Protein 6U1A (pdb70)

B-factor: mean 18.54, std 14.39, range [7.85, 207.39]

Radius of gyration: 16.6 Å; Cα contacts (8 Å, |Δi|>4): 707; chains: 1; bounding box: 37×38×49 Å

CATH classification: 2.40.155.10

Secondary structure (DSSP, 8-state):
--S-SSEEEEEEEEEEETTEEEEEEEEEEEETTTTEEEEEEEEEESPSPSS-GGGGGGG----TT--B--TTS--TTGGGTTT-EEEEEEEEETTS-EEEEEEEEEEETTEEEEEEEEEEE---TTSTTTTT-EEEE--EEEEEEEETTEEEEEEEEEEEETTS-EEEEEEEEEEEESS-GGGSPPP-SEEEEEEEEEEEE-TTSSEEEEEEEEEEE--

Nearest PDB structures (foldseek):
  4oj0-assembly1_A  TM=9.990E-01  e=4.049E-44  Entacmaea quadricolor
  8sxc-assembly1_A  TM=9.959E-01  e=5.332E-44  Entacmaea quadricolor
  3nt3-assembly3_C  TM=9.963E-01  e=7.838E-44  synthetic construct
  5jva-assembly1_D  TM=9.967E-01  e=1.032E-43  synthetic construct
  3h1o-assembly1_B  TM=9.953E-01  e=1.152E-43  Entacmaea quadricolor

Sequence (219 aa):
ELIKENMPMMKLYMEGTVNNHHHFKCTSEGEGKPYEGTQQTMMRIKVVEEGGPLPFAFDILATSFFMGSRTFFIIKHPPGIPDFFKQSFPEGFTWEERVTTYEDGGVLTTATQDTSSLQDGCLIYNNVKVRGVNFPANNGPVMQQKKTLGWEEASTETMYPADGGLLEGACCDMALKKLVGGGHLICNLETTTYRRSKKPATNLKKMPGVYNVDHRRLLERIKKEADDETYVEQQHEEVAVARYS

Foldseek 3Di:
DLADQKFKAKEWEWEDAAHFTWIKIWIWMAGQQQQKIKIKMFTPPRPPPLFACQVCQCCVVCVVSNANEDPQFFRQQVLLPQQGKKKWKWKAWPQGKIKIKIWTWHRDPRYIYIYMYIDIDDDDCPDCGSNVFWDHKDKWKWKWADDPLKIKTKDKIWIAGNVGHTIIIIMIMIMHGPPGSVSGDHGHIKMKTKDKDWDDADPSRSITMIMMGIYIDHD

Structure (mmCIF, N/CA/C/O backbone):
data_6U1A
#
_entry.id   6U1A
#
_cell.length_a   45.015
_cell.length_b   55.261
_cell.length_c   89.347
_cell.angle_alpha   90.000
_cell.angle_beta   90.000
_cell.angle_gamma   90.000
#
_symmetry.space_group_name_H-M   'P 21 21 21'
#
loop_
_entity.id
_entity.type
_entity.pdbx_description
1 polymer 'Red fluorescent protein'
2 non-polymer 'NICKEL (II) ION'
3 non-polymer 'CALCIUM ION'
4 water water
#
loop_
_atom_site.group_PDB
_atom_site.id
_atom_site.type_symbol
_atom_site.label_atom_id
_atom_site.label_alt_id
_atom_site.label_comp_id
_atom_site.label_asym_id
_atom_site.label_entity_id
_atom_site.label_seq_id
_atom_site.pdbx_PDB_ins_code
_atom_site.Cartn_x
_atom_site.Cartn_y
_atom_site.Cartn_z
_atom_site.occupancy
_atom_site.B_iso_or_equiv
_atom_site.auth_seq_id
_atom_site.auth_comp_id
_atom_site.auth_asym_id
_atom_site.auth_atom_id
_atom_site.pdbx_PDB_model_num
ATOM 1 N N . GLU A 1 4 ? 20.667 -15.987 -9.528 1.00 126.41 3 GLU A N 1
ATOM 2 C CA . GLU A 1 4 ? 21.639 -15.513 -10.539 1.00 113.83 3 GLU A CA 1
ATOM 3 C C . GLU A 1 4 ? 22.648 -14.594 -9.830 1.00 202.54 3 GLU A C 1
ATOM 4 O O . GLU A 1 4 ? 23.520 -15.066 -9.121 1.00 94.64 3 GLU A O 1
ATOM 10 N N . LEU A 1 5 ? 22.569 -13.288 -10.055 1.00 71.02 4 LEU A N 1
ATOM 11 C CA . LEU A 1 5 ? 23.499 -12.387 -9.325 1.00 110.78 4 LEU A CA 1
ATOM 12 C C . LEU A 1 5 ? 22.971 -12.176 -7.903 1.00 20.04 4 LEU A C 1
ATOM 13 O O . LEU A 1 5 ? 23.748 -12.022 -7.013 1.00 19.37 4 LEU A O 1
ATOM 18 N N . ILE A 1 6 ? 21.661 -12.153 -7.761 1.00 16.89 5 ILE A N 1
ATOM 19 C CA . ILE A 1 6 ? 21.020 -11.983 -6.440 1.00 17.25 5 ILE A CA 1
ATOM 20 C C . ILE A 1 6 ? 20.534 -13.354 -6.003 1.00 16.52 5 ILE A C 1
ATOM 21 O O . ILE A 1 6 ? 19.542 -13.851 -6.542 1.00 17.82 5 ILE A O 1
ATOM 26 N N . LYS A 1 7 ? 21.281 -13.977 -5.108 1.00 16.63 6 LYS A N 1
ATOM 27 C CA . LYS A 1 7 ? 20.994 -15.357 -4.659 1.00 16.67 6 LYS A CA 1
ATOM 28 C C . LYS A 1 7 ? 19.937 -15.354 -3.543 1.00 15.86 6 LYS A C 1
ATOM 29 O O . LYS A 1 7 ? 19.628 -14.281 -2.997 1.00 16.17 6 LYS A O 1
ATOM 35 N N . GLU A 1 8 ? 19.518 -16.541 -3.142 1.00 17.35 7 GLU A N 1
ATOM 36 C CA . GLU A 1 8 ? 18.491 -16.660 -2.088 1.00 17.49 7 GLU A CA 1
ATOM 37 C C . GLU A 1 8 ? 19.045 -16.140 -0.771 1.00 14.59 7 GLU A C 1
ATOM 38 O O . GLU A 1 8 ? 18.239 -15.711 0.047 1.00 15.19 7 GLU A O 1
ATOM 44 N N . ASN A 1 9 ? 20.347 -16.277 -0.559 1.00 15.56 8 ASN A N 1
ATOM 45 C CA . ASN A 1 9 ? 21.007 -15.694 0.631 1.00 14.81 8 ASN A CA 1
ATOM 46 C C . ASN A 1 9 ? 22.035 -14.732 0.151 1.00 14.14 8 ASN A C 1
ATOM 47 O O . ASN A 1 9 ? 22.810 -15.078 -0.760 1.00 16.10 8 ASN A O 1
ATOM 52 N N . MET A 1 10 ? 22.018 -13.485 0.671 1.00 13.73 9 MET A N 1
ATOM 53 C CA . MET A 1 10 ? 23.044 -12.521 0.232 1.00 14.34 9 MET A CA 1
ATOM 54 C C . MET A 1 10 ? 23.572 -11.797 1.449 1.00 13.72 9 MET A C 1
ATOM 55 O O . MET A 1 10 ? 22.803 -11.319 2.298 1.00 14.00 9 MET A O 1
ATOM 60 N N . PRO A 1 11 ? 24.891 -11.592 1.519 1.00 14.02 10 PRO A N 1
ATOM 61 C CA . PRO A 1 11 ? 25.507 -10.743 2.515 1.00 13.56 10 PRO A CA 1
ATOM 62 C C . PRO A 1 11 ? 25.583 -9.299 2.071 1.00 12.56 10 PRO A C 1
ATOM 63 O O . PRO A 1 11 ? 25.536 -9.004 0.879 1.00 13.85 10 PRO A O 1
ATOM 67 N N A MET A 1 12 ? 25.795 -8.451 3.066 0.50 12.83 11 MET A N 1
ATOM 68 N N B MET A 1 12 ? 25.756 -8.435 3.047 0.50 13.33 11 MET A N 1
ATOM 69 C CA A MET A 1 12 ? 25.910 -6.997 2.900 0.50 12.27 11 MET A CA 1
ATOM 70 C CA B MET A 1 12 ? 25.917 -7.012 2.737 0.50 13.68 11 MET A CA 1
ATOM 71 C C A MET A 1 12 ? 27.077 -6.480 3.706 0.50 11.61 11 MET A C 1
ATOM 72 C C B MET A 1 12 ? 26.949 -6.410 3.698 0.50 12.93 11 MET A C 1
ATOM 73 O O A MET A 1 12 ? 27.338 -6.956 4.823 0.50 14.26 11 MET A O 1
ATOM 74 O O B MET A 1 12 ? 27.197 -6.935 4.809 0.50 14.08 11 MET A O 1
ATOM 83 N N . LYS A 1 13 ? 27.666 -5.409 3.214 1.00 11.95 12 LYS A N 1
ATOM 84 C CA . LYS A 1 13 ? 28.629 -4.631 3.949 1.00 11.97 12 LYS A CA 1
ATOM 85 C C . LYS A 1 13 ? 28.354 -3.158 3.702 1.00 11.25 12 LYS A C 1
ATOM 86 O O . LYS A 1 13 ? 28.041 -2.781 2.576 1.00 12.80 12 LYS A O 1
ATOM 92 N N . LEU A 1 14 ? 28.514 -2.347 4.715 1.00 10.20 13 LEU A N 1
ATOM 93 C CA . LEU A 1 14 ? 28.169 -0.918 4.646 1.00 9.70 13 LEU A CA 1
ATOM 94 C C . LEU A 1 14 ? 29.206 -0.052 5.335 1.00 10.24 13 LEU A C 1
ATOM 95 O O . LEU A 1 14 ? 29.759 -0.413 6.375 1.00 10.58 13 LEU A O 1
ATOM 100 N N . TYR A 1 15 ? 29.337 1.141 4.759 1.00 10.06 14 TYR A N 1
ATOM 101 C CA . TYR A 1 15 ? 30.120 2.250 5.338 1.00 9.92 14 TYR A CA 1
ATOM 102 C C . TYR A 1 15 ? 29.201 3.476 5.309 1.00 9.19 14 TYR A C 1
ATOM 103 O O . TYR A 1 15 ? 28.567 3.760 4.293 1.00 10.18 14 TYR A O 1
ATOM 112 N N . MET A 1 16 ? 29.158 4.204 6.434 1.00 9.10 15 MET A N 1
ATOM 113 C CA . MET A 1 16 ? 28.351 5.407 6.575 1.00 8.91 15 MET A CA 1
ATOM 114 C C . MET A 1 16 ? 29.188 6.494 7.236 1.00 9.34 15 MET A C 1
ATOM 115 O O . MET A 1 16 ? 29.886 6.226 8.222 1.00 10.05 15 MET A O 1
ATOM 120 N N . GLU A 1 17 ? 29.021 7.725 6.772 1.00 9.20 16 GLU A N 1
ATOM 121 C CA . GLU A 1 17 ? 29.718 8.853 7.395 1.00 9.41 16 GLU A CA 1
ATOM 122 C C . GLU A 1 17 ? 28.817 10.064 7.251 1.00 8.86 16 GLU A C 1
ATOM 123 O O . GLU A 1 17 ? 28.132 10.245 6.245 1.00 9.65 16 GLU A O 1
ATOM 129 N N . GLY A 1 18 ? 28.905 10.965 8.224 1.00 8.87 17 GLY A N 1
ATOM 130 C CA . GLY A 1 18 ? 28.275 12.248 8.064 1.00 9.08 17 GLY A CA 1
ATOM 131 C C . GLY A 1 18 ? 28.199 13.008 9.359 1.00 9.01 17 GLY A C 1
ATOM 132 O O . GLY A 1 18 ? 29.009 12.798 10.292 1.00 9.62 17 GLY A O 1
ATOM 133 N N . THR A 1 19 ? 27.256 13.936 9.417 1.00 8.59 18 THR A N 1
ATOM 134 C CA . THR A 1 19 ? 27.068 14.817 10.546 1.00 9.35 18 THR A CA 1
ATOM 135 C C . THR A 1 19 ? 25.585 14.865 10.904 1.00 9.02 18 THR A C 1
ATOM 136 O O . THR A 1 19 ? 24.730 14.778 10.043 1.00 9.42 18 THR A O 1
ATOM 140 N N . VAL A 1 20 ? 25.327 15.027 12.210 1.00 9.40 19 VAL A N 1
ATOM 141 C CA . VAL A 1 20 ? 23.981 15.323 12.738 1.00 9.21 19 VAL A CA 1
ATOM 142 C C . VAL A 1 20 ? 24.173 16.473 13.688 1.00 9.68 19 VAL A C 1
ATOM 143 O O . VAL A 1 20 ? 24.941 16.411 14.644 1.00 10.55 19 VAL A O 1
ATOM 147 N N . ASN A 1 21 ? 23.508 17.585 13.369 1.00 10.32 20 ASN A N 1
ATOM 148 C CA . ASN A 1 21 ? 23.841 18.883 13.941 1.00 12.31 20 ASN A CA 1
ATOM 149 C C . ASN A 1 21 ? 25.398 19.021 13.813 1.00 11.71 20 ASN A C 1
ATOM 150 O O . ASN A 1 21 ? 25.930 18.681 12.752 1.00 13.07 20 ASN A O 1
ATOM 155 N N . ASN A 1 22 ? 26.060 19.428 14.832 1.00 12.14 21 ASN A N 1
ATOM 156 C CA . ASN A 1 22 ? 27.509 19.631 14.767 1.00 12.38 21 ASN A CA 1
ATOM 157 C C . ASN A 1 22 ? 28.344 18.408 15.119 1.00 12.86 21 ASN A C 1
ATOM 158 O O . ASN A 1 22 ? 29.495 18.608 15.465 1.00 19.28 21 ASN A O 1
ATOM 163 N N A HIS A 1 23 ? 27.757 17.215 15.047 0.50 10.73 22 HIS A N 1
ATOM 164 N N B HIS A 1 23 ? 27.760 17.203 15.091 0.50 10.84 22 HIS A N 1
ATOM 165 C CA A HIS A 1 23 ? 28.500 16.002 15.460 0.50 10.82 22 HIS A CA 1
ATOM 166 C CA B HIS A 1 23 ? 28.535 16.000 15.509 0.50 11.01 22 HIS A CA 1
ATOM 167 C C A HIS A 1 23 ? 28.811 15.136 14.239 0.50 10.93 22 HIS A C 1
ATOM 168 C C B HIS A 1 23 ? 28.812 15.108 14.286 0.50 11.24 22 HIS A C 1
ATOM 169 O O A HIS A 1 23 ? 27.867 14.684 13.585 0.50 13.74 22 HIS A O 1
ATOM 170 O O B HIS A 1 23 ? 27.862 14.705 13.596 0.50 13.98 22 HIS A O 1
ATOM 183 N N . HIS A 1 24 ? 30.085 14.811 14.048 1.00 10.12 23 HIS A N 1
ATOM 184 C CA . HIS A 1 24 ? 30.521 13.911 12.987 1.00 10.13 23 HIS A CA 1
ATOM 185 C C . HIS A 1 24 ? 30.558 12.494 13.477 1.00 10.00 23 HIS A C 1
ATOM 186 O O . HIS A 1 24 ? 30.863 12.220 14.661 1.00 11.83 23 HIS A O 1
ATOM 193 N N . PHE A 1 25 ? 30.328 11.548 12.574 1.00 9.77 24 PHE A N 1
ATOM 194 C CA . PHE A 1 25 ? 30.400 10.137 12.962 1.00 10.19 24 PHE A CA 1
ATOM 195 C C . PHE A 1 25 ? 30.676 9.273 11.754 1.00 10.05 24 PHE A C 1
ATOM 196 O O . PHE A 1 25 ? 30.479 9.681 10.595 1.00 9.81 24 PHE A O 1
ATOM 204 N N . LYS A 1 26 ? 31.078 8.033 12.037 1.00 10.83 25 LYS A N 1
ATOM 205 C CA . LYS A 1 26 ? 31.210 6.989 11.040 1.00 10.51 25 LYS A CA 1
ATOM 206 C C . LYS A 1 26 ? 30.619 5.724 11.636 1.00 10.50 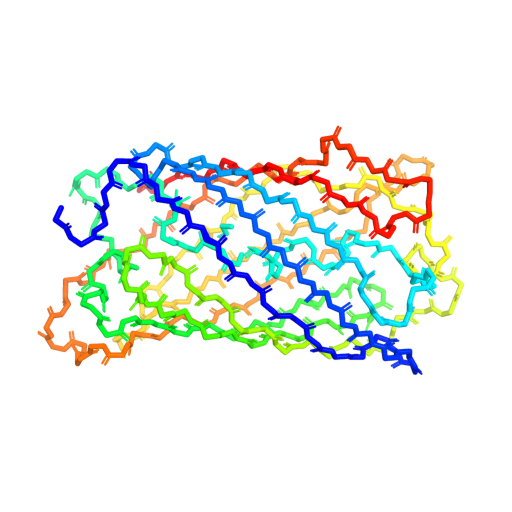25 LYS A C 1
ATOM 207 O O . LYS A 1 26 ? 30.866 5.396 12.817 1.00 11.30 25 LYS A O 1
ATOM 213 N N . CYS A 1 27 ? 29.956 4.938 10.784 1.00 10.32 26 CYS A N 1
ATOM 214 C CA . CYS A 1 27 ? 29.474 3.601 11.130 1.00 10.64 26 CYS A CA 1
ATOM 215 C C . CYS A 1 27 ? 29.953 2.601 10.090 1.00 10.59 26 CYS A C 1
ATOM 216 O O . CYS A 1 27 ? 30.058 2.953 8.879 1.00 10.82 26 CYS A O 1
ATOM 219 N N . THR A 1 28 ? 30.123 1.356 10.487 1.00 10.44 27 THR A N 1
ATOM 220 C CA . THR A 1 28 ? 30.257 0.245 9.556 1.00 11.14 27 THR A CA 1
ATOM 221 C C . THR A 1 28 ? 29.200 -0.763 9.901 1.00 10.69 27 THR A C 1
ATOM 222 O O . THR A 1 28 ? 28.737 -0.840 11.072 1.00 11.97 27 THR A O 1
ATOM 226 N N . SER A 1 29 ? 28.838 -1.620 8.972 1.00 10.81 28 SER A N 1
ATOM 227 C CA . SER A 1 29 ? 27.963 -2.740 9.300 1.00 10.68 28 SER A CA 1
ATOM 228 C C . SER A 1 29 ? 28.220 -3.884 8.382 1.00 10.81 28 SER A C 1
ATOM 229 O O . SER A 1 29 ? 28.747 -3.739 7.261 1.00 11.30 28 SER A O 1
ATOM 232 N N . GLU A 1 30 ? 27.806 -5.055 8.836 1.00 11.49 29 GLU A N 1
ATOM 233 C CA . GLU A 1 30 ? 27.784 -6.262 8.024 1.00 11.68 29 GLU A CA 1
ATOM 234 C C . GLU A 1 30 ? 26.534 -7.017 8.402 1.00 11.81 29 GLU A C 1
ATOM 235 O O . GLU A 1 30 ? 26.065 -6.942 9.545 1.00 13.01 29 GLU A O 1
ATOM 241 N N . GLY A 1 31 ? 26.009 -7.764 7.437 1.00 11.70 30 GLY A N 1
ATOM 242 C CA . GLY A 1 31 ? 24.793 -8.518 7.705 1.00 12.61 30 GLY A CA 1
ATOM 243 C C . GLY A 1 31 ? 24.483 -9.444 6.574 1.00 12.56 30 GLY A C 1
ATOM 244 O O . GLY A 1 31 ? 25.311 -9.670 5.681 1.00 13.56 30 GLY A O 1
ATOM 245 N N . GLU A 1 32 ? 23.294 -9.988 6.650 1.00 13.03 31 GLU A N 1
ATOM 246 C CA . GLU A 1 32 ? 22.853 -10.855 5.547 1.00 15.27 31 GLU A CA 1
ATOM 247 C C . GLU A 1 32 ? 21.342 -10.888 5.561 1.00 12.93 31 GLU A C 1
ATOM 248 O O . GLU A 1 32 ? 20.724 -10.521 6.542 1.00 14.16 31 GLU A O 1
ATOM 254 N N . GLY A 1 33 ? 20.812 -11.374 4.459 1.00 13.44 32 GLY A N 1
ATOM 255 C CA . GLY A 1 33 ? 19.365 -11.473 4.328 1.00 13.40 32 GLY A CA 1
ATOM 256 C C . GLY A 1 33 ? 18.936 -12.433 3.237 1.00 12.80 32 GLY A C 1
ATOM 257 O O . GLY A 1 33 ? 19.787 -13.148 2.637 1.00 14.08 32 GLY A O 1
ATOM 258 N N . LYS A 1 34 ? 17.649 -12.450 3.023 1.00 12.95 33 LYS A N 1
ATOM 259 C CA . LYS A 1 34 ? 17.007 -13.323 2.052 1.00 12.98 33 LYS A CA 1
ATOM 260 C C . LYS A 1 34 ? 16.267 -12.423 1.084 1.00 13.49 33 LYS A C 1
ATOM 261 O O . LYS A 1 34 ? 15.158 -11.979 1.353 1.00 13.30 33 LYS A O 1
ATOM 267 N N . PRO A 1 35 ? 16.902 -12.057 -0.067 1.00 13.24 34 PRO A N 1
ATOM 268 C CA . PRO A 1 35 ? 16.309 -11.012 -0.922 1.00 13.64 34 PRO A CA 1
ATOM 269 C C . PRO A 1 35 ? 14.908 -11.296 -1.421 1.00 12.49 34 PRO A C 1
ATOM 270 O O . PRO A 1 35 ? 14.147 -10.374 -1.668 1.00 13.96 34 PRO A O 1
ATOM 274 N N . TYR A 1 36 ? 14.621 -12.593 -1.659 1.00 13.37 35 TYR A N 1
ATOM 275 C CA . TYR A 1 36 ? 13.344 -13.024 -2.194 1.00 14.24 35 TYR A CA 1
ATOM 276 C C . TYR A 1 36 ? 12.374 -13.311 -1.073 1.00 14.21 35 TYR A C 1
ATOM 277 O O . TYR A 1 36 ? 11.283 -13.747 -1.378 1.00 17.88 35 TYR A O 1
ATOM 286 N N . GLU A 1 37 ? 12.741 -13.159 0.173 1.00 13.73 36 GLU A N 1
ATOM 287 C CA . GLU A 1 37 ? 11.815 -13.199 1.305 1.00 13.89 36 GLU A CA 1
ATOM 288 C C . GLU A 1 37 ? 11.594 -11.813 1.926 1.00 14.05 36 GLU A C 1
ATOM 289 O O . GLU A 1 37 ? 10.771 -11.692 2.785 1.00 16.55 36 GLU A O 1
ATOM 295 N N . GLY A 1 38 ? 12.372 -10.832 1.551 1.00 13.83 37 GLY A N 1
ATOM 296 C CA . GLY A 1 38 ? 12.173 -9.506 2.141 1.00 15.09 37 GLY A CA 1
ATOM 297 C C . GLY A 1 38 ? 12.713 -9.376 3.538 1.00 14.69 37 GLY A C 1
ATOM 298 O O . GLY A 1 38 ? 12.275 -8.494 4.267 1.00 17.19 37 GLY A O 1
ATOM 299 N N . THR A 1 39 ? 13.668 -10.200 3.985 1.00 13.74 38 THR A N 1
ATOM 300 C CA . THR A 1 39 ? 14.168 -10.127 5.358 1.00 13.86 38 THR A CA 1
ATOM 301 C C . THR A 1 39 ? 15.680 -9.893 5.344 1.00 12.20 38 THR A C 1
ATOM 302 O O . THR A 1 39 ? 16.403 -10.320 4.427 1.00 13.41 38 THR A O 1
ATOM 306 N N A GLN A 1 40 ? 16.145 -9.213 6.397 0.66 11.70 39 GLN A N 1
ATOM 307 N N B GLN A 1 40 ? 16.167 -9.201 6.376 0.34 11.73 39 GLN A N 1
ATOM 308 C CA A GLN A 1 40 ? 17.565 -9.024 6.577 0.66 11.87 39 GLN A CA 1
ATOM 309 C CA B GLN A 1 40 ? 17.608 -8.963 6.514 0.34 12.50 39 GLN A CA 1
ATOM 310 C C A GLN A 1 40 ? 17.866 -8.635 8.013 0.66 12.34 39 GLN A C 1
ATOM 311 C C B GLN A 1 40 ? 17.904 -8.551 7.950 0.34 12.72 39 GLN A C 1
ATOM 312 O O A GLN A 1 40 ? 17.042 -8.016 8.687 0.66 12.59 39 GLN A O 1
ATOM 313 O O B GLN A 1 40 ? 17.008 -8.062 8.654 0.34 12.79 39 GLN A O 1
ATOM 324 N N . THR A 1 41 ? 19.119 -8.859 8.385 1.00 12.33 40 THR A N 1
ATOM 325 C CA . THR A 1 41 ? 19.664 -8.387 9.623 1.00 12.73 40 THR A CA 1
ATOM 326 C C . THR A 1 41 ? 20.995 -7.688 9.371 1.00 13.78 40 THR A C 1
ATOM 327 O O . THR A 1 41 ? 21.803 -8.137 8.565 1.00 15.85 40 THR A O 1
ATOM 331 N N A MET A 1 42 ? 21.207 -6.545 10.039 0.50 13.09 41 MET A N 1
ATOM 332 N N B MET A 1 42 ? 21.199 -6.582 10.084 0.50 13.63 41 MET A N 1
ATOM 333 C CA A MET A 1 42 ? 22.469 -5.780 9.964 0.50 12.48 41 MET A CA 1
ATOM 334 C CA B MET A 1 42 ? 22.470 -5.855 10.043 0.50 13.75 41 MET A CA 1
ATOM 335 C C A MET A 1 42 ? 23.012 -5.656 11.405 0.50 11.99 41 MET A C 1
ATOM 336 C C B MET A 1 42 ? 23.010 -5.712 11.456 0.50 12.28 41 MET A C 1
ATOM 337 O O A MET A 1 42 ? 22.262 -5.332 12.328 0.50 13.21 41 MET A O 1
ATOM 338 O O B MET A 1 42 ? 22.279 -5.348 12.355 0.50 13.25 41 MET A O 1
ATOM 347 N N . ARG A 1 43 ? 24.321 -5.880 11.549 1.00 12.01 42 ARG A N 1
ATOM 348 C CA . ARG A 1 43 ? 25.088 -5.738 12.813 1.00 12.01 42 ARG A CA 1
ATOM 349 C C . ARG A 1 43 ? 25.937 -4.485 12.570 1.00 10.85 42 ARG A C 1
ATOM 350 O O . ARG A 1 43 ? 26.758 -4.487 11.701 1.00 11.82 42 ARG A O 1
ATOM 358 N N . ILE A 1 44 ? 25.681 -3.449 13.374 1.00 10.53 43 ILE A N 1
ATOM 359 C CA . ILE A 1 44 ? 26.169 -2.096 13.115 1.00 10.49 43 ILE A CA 1
ATOM 360 C C . ILE A 1 44 ? 27.077 -1.613 14.239 1.00 10.12 43 ILE A C 1
ATOM 361 O O . ILE A 1 44 ? 26.730 -1.765 15.432 1.00 10.96 43 ILE A O 1
ATOM 366 N N . LYS A 1 45 ? 28.219 -1.057 13.869 1.00 10.18 44 LYS A N 1
ATOM 367 C CA . LYS A 1 45 ? 29.157 -0.450 14.805 1.00 11.12 44 LYS A CA 1
ATOM 368 C C . LYS A 1 45 ? 29.301 1.038 14.525 1.00 10.23 44 LYS A C 1
ATOM 369 O O . LYS A 1 45 ? 29.508 1.446 13.391 1.00 10.97 44 LYS A O 1
ATOM 375 N N . VAL A 1 46 ? 29.246 1.835 15.575 1.00 10.53 45 VAL A N 1
ATOM 376 C CA . VAL A 1 46 ? 29.708 3.214 15.529 1.00 10.81 45 VAL A CA 1
ATOM 377 C C . VAL A 1 46 ? 31.212 3.189 15.691 1.00 11.97 45 VAL A C 1
ATOM 378 O O . VAL A 1 46 ? 31.672 2.735 16.760 1.00 13.76 45 VAL A O 1
ATOM 382 N N . VAL A 1 47 ? 31.971 3.564 14.669 1.00 12.13 46 VAL A N 1
ATOM 383 C CA . VAL A 1 47 ? 33.433 3.407 14.691 1.00 13.31 46 VAL A CA 1
ATOM 384 C C . VAL A 1 47 ? 34.150 4.744 14.901 1.00 13.99 46 VAL A C 1
ATOM 385 O O . VAL A 1 47 ? 35.349 4.722 15.160 1.00 17.54 46 VAL A O 1
ATOM 389 N N A GLU A 1 48 ? 33.448 5.856 14.718 0.50 13.06 47 GLU A N 1
ATOM 390 N N B GLU A 1 48 ? 33.477 5.857 14.722 0.50 13.11 47 GLU A N 1
ATOM 391 C CA A GLU A 1 48 ? 34.064 7.177 14.977 0.50 14.01 47 GLU A CA 1
ATOM 392 C CA B GLU A 1 48 ? 34.073 7.181 15.003 0.50 14.07 47 GLU A CA 1
ATOM 393 C C A GLU A 1 48 ? 32.952 8.137 15.384 0.50 13.21 47 GLU A C 1
ATOM 394 C C B GLU A 1 48 ? 32.946 8.095 15.443 0.50 13.25 47 GLU A C 1
ATOM 395 O O A GLU A 1 48 ? 31.829 7.966 14.949 0.50 13.16 47 GLU A O 1
ATOM 396 O O B GLU A 1 48 ? 31.829 7.994 14.945 0.50 13.21 47 GLU A O 1
ATOM 407 N N . GLY A 1 49 ? 33.229 8.950 16.387 1.00 14.43 48 GLY A N 1
ATOM 408 C CA . GLY A 1 49 ? 32.233 9.903 16.886 1.00 15.25 48 GLY A CA 1
ATOM 409 C C . GLY A 1 49 ? 31.297 9.360 17.937 1.00 15.71 48 GLY A C 1
ATOM 410 O O . GLY A 1 49 ? 30.325 10.022 18.317 1.00 17.99 48 GLY A O 1
ATOM 411 N N . GLY A 1 50 ? 31.581 8.160 18.432 1.00 15.04 49 GLY A N 1
ATOM 412 C CA . GLY A 1 50 ? 30.719 7.490 19.406 1.00 14.90 49 GLY A CA 1
ATOM 413 C C . GLY A 1 50 ? 31.178 7.822 20.816 1.00 15.70 49 GLY A C 1
ATOM 414 O O . GLY A 1 50 ? 32.362 8.106 21.057 1.00 19.82 49 GLY A O 1
ATOM 415 N N . PRO A 1 51 ? 30.320 7.684 21.816 1.00 14.75 50 PRO A N 1
ATOM 416 C CA . PRO A 1 51 ? 28.879 7.439 21.649 1.00 13.39 50 PRO A CA 1
ATOM 417 C C . PRO A 1 51 ? 28.155 8.633 21.004 1.00 12.16 50 PRO A C 1
ATOM 418 O O . PRO A 1 51 ? 28.524 9.788 21.241 1.00 14.02 50 PRO A O 1
ATOM 422 N N . LEU A 1 52 ? 27.183 8.341 20.173 1.00 11.85 51 LEU A N 1
ATOM 423 C CA . LEU A 1 52 ? 26.477 9.422 19.468 1.00 11.15 51 LEU A CA 1
ATOM 424 C C . LEU A 1 52 ? 25.607 10.185 20.441 1.00 11.28 51 LEU A C 1
ATOM 425 O O . LEU A 1 52 ? 24.906 9.585 21.225 1.00 12.40 51 LEU A O 1
ATOM 430 N N . PRO A 1 53 ? 25.574 11.531 20.337 1.00 11.49 52 PRO A N 1
ATOM 431 C CA . PRO A 1 53 ? 24.763 12.329 21.241 1.00 13.11 52 PRO A CA 1
ATOM 432 C C . PRO A 1 53 ? 23.369 12.555 20.661 1.00 12.63 52 PRO A C 1
ATOM 433 O O . PRO A 1 53 ? 22.817 13.649 20.792 1.00 15.65 52 PRO A O 1
ATOM 437 N N . PHE A 1 54 ? 22.817 11.589 19.994 1.00 12.34 53 PHE A N 1
ATOM 438 C CA . PHE A 1 54 ? 21.494 11.647 19.390 1.00 11.59 53 PHE A CA 1
ATOM 439 C C . PHE A 1 54 ? 21.001 10.207 19.240 1.00 10.26 53 PHE A C 1
ATOM 440 O O . PHE A 1 54 ? 21.764 9.242 19.278 1.00 11.57 53 PHE A O 1
ATOM 448 N N . ALA A 1 55 ? 19.697 10.106 19.048 1.00 9.84 54 ALA A N 1
ATOM 449 C CA . ALA A 1 55 ? 19.021 8.820 18.905 1.00 10.20 54 ALA A CA 1
ATOM 450 C C . ALA A 1 55 ? 19.481 8.073 17.673 1.00 8.98 54 ALA A C 1
ATOM 451 O O . ALA A 1 55 ? 19.313 8.582 16.556 1.00 9.71 54 ALA A O 1
ATOM 453 N N . PHE A 1 56 ? 19.962 6.843 17.840 1.00 9.01 55 PHE A N 1
ATOM 454 C CA . PHE A 1 56 ? 20.355 6.035 16.673 1.00 8.86 55 PHE A CA 1
ATOM 455 C C . PHE A 1 56 ? 19.174 5.836 15.730 1.00 8.97 55 PHE A C 1
ATOM 456 O O . PHE A 1 56 ? 19.357 5.686 14.520 1.00 8.94 55 PHE A O 1
ATOM 464 N N . ASP A 1 57 ? 17.946 5.864 16.263 1.00 9.01 56 ASP A N 1
ATOM 465 C CA . ASP A 1 57 ? 16.752 5.695 15.417 1.00 8.94 56 ASP A CA 1
ATOM 466 C C . ASP A 1 57 ? 16.748 6.577 14.189 1.00 8.32 56 ASP A C 1
ATOM 467 O O . ASP A 1 57 ? 16.204 6.161 13.160 1.00 8.75 56 ASP A O 1
ATOM 472 N N . ILE A 1 58 ? 17.316 7.790 14.239 1.00 8.19 57 ILE A N 1
ATOM 473 C CA . ILE A 1 58 ? 17.237 8.640 13.029 1.00 8.24 57 ILE A CA 1
ATOM 474 C C . ILE A 1 58 ? 18.095 8.112 11.898 1.00 7.85 57 ILE A C 1
ATOM 475 O O . ILE A 1 58 ? 17.941 8.605 10.768 1.00 8.38 57 ILE A O 1
ATOM 480 N N . LEU A 1 59 ? 18.989 7.161 12.155 1.00 8.25 58 LEU A N 1
ATOM 481 C CA . LEU A 1 59 ? 19.846 6.555 11.148 1.00 8.49 58 LEU A CA 1
ATOM 482 C C . LEU A 1 59 ? 19.236 5.280 10.576 1.00 8.73 58 LEU A C 1
ATOM 483 O O . LEU A 1 59 ? 19.772 4.710 9.622 1.00 9.19 58 LEU A O 1
ATOM 488 N N . ALA A 1 60 ? 18.150 4.744 11.174 1.00 9.77 59 ALA A N 1
ATOM 489 C CA . ALA A 1 60 ? 17.730 3.366 10.888 1.00 11.23 59 ALA A CA 1
ATOM 490 C C . ALA A 1 60 ? 17.399 3.132 9.419 1.00 10.27 59 ALA A C 1
ATOM 491 O O . ALA A 1 60 ? 17.807 2.070 8.871 1.00 12.68 59 ALA A O 1
ATOM 493 N N . THR A 1 61 ? 16.724 4.059 8.765 1.00 10.34 60 THR A N 1
ATOM 494 C CA . THR A 1 61 ? 16.341 3.889 7.365 1.00 10.71 60 THR A CA 1
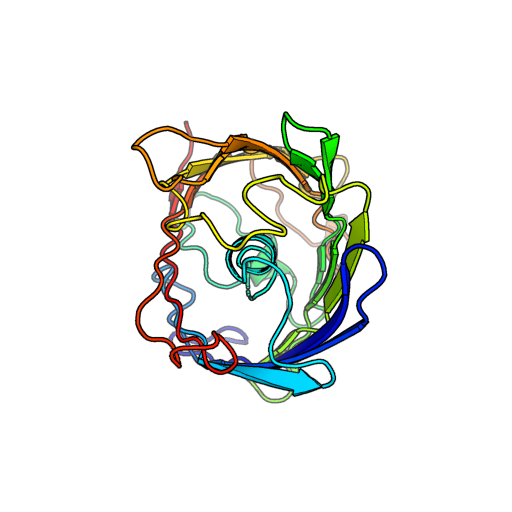ATOM 495 C C . THR A 1 61 ? 17.506 4.050 6.416 1.00 9.42 60 THR A C 1
ATOM 496 O O . THR A 1 61 ? 17.321 3.860 5.208 1.00 10.09 60 THR A O 1
ATOM 500 N N . SER A 1 62 ? 18.670 4.397 6.924 1.00 9.87 61 SER A N 1
ATOM 501 C CA . SER A 1 62 ? 19.830 4.579 6.061 1.00 9.80 61 SER A CA 1
ATOM 502 C C . SER A 1 62 ? 20.689 3.329 5.958 1.00 9.90 61 SER A C 1
ATOM 503 O O . SER A 1 62 ? 21.631 3.331 5.190 1.00 13.06 61 SER A O 1
ATOM 506 N N A PHE A 1 63 ? 20.379 2.307 6.713 0.66 11.19 62 PHE A N 1
ATOM 507 N N B PHE A 1 63 ? 20.356 2.172 6.700 0.33 11.18 62 PHE A N 1
ATOM 508 C CA A PHE A 1 63 ? 21.100 1.026 6.652 0.66 11.43 62 PHE A CA 1
ATOM 509 C CA B PHE A 1 63 ? 21.087 0.893 6.623 0.33 11.47 62 PHE A CA 1
ATOM 510 C C A PHE A 1 63 ? 20.431 0.052 5.636 0.66 12.31 62 PHE A C 1
ATOM 511 C C B PHE A 1 63 ? 20.412 -0.123 5.652 0.33 11.88 62 PHE A C 1
ATOM 512 O O A PHE A 1 63 ? 20.994 -0.987 5.454 0.66 23.24 62 PHE A O 1
ATOM 513 O O B PHE A 1 63 ? 20.834 -0.186 4.491 0.33 13.62 62 PHE A O 1
ATOM 528 N N B MET A 1 64 ? 16.182 -1.805 4.230 0.33 12.44 63 MET A N 1
ATOM 529 C CA B MET A 1 64 ? 15.109 -1.858 3.208 0.33 18.07 63 MET A CA 1
ATOM 530 C C B MET A 1 64 ? 14.559 -0.454 3.053 0.33 14.72 63 MET A C 1
ATOM 531 O O B MET A 1 64 ? 14.026 -0.184 2.010 0.33 15.96 63 MET A O 1
ATOM 571 N N B GLY A 1 66 ? 17.086 1.523 3.633 0.33 17.83 65 GLY A N 1
ATOM 572 C CA B GLY A 1 66 ? 18.316 1.711 2.887 0.33 19.18 65 GLY A CA 1
ATOM 573 C C B GLY A 1 66 ? 18.805 0.503 2.107 0.33 18.84 65 GLY A C 1
ATOM 574 O O B GLY A 1 66 ? 19.739 0.689 1.327 0.33 19.50 65 GLY A O 1
ATOM 575 N N . SER A 1 67 ? 18.216 -0.690 2.232 1.00 10.18 66 SER A N 1
ATOM 576 C CA . SER A 1 67 ? 18.764 -1.945 1.695 1.00 9.97 66 SER A CA 1
ATOM 577 C C . SER A 1 67 ? 17.694 -2.570 0.821 1.00 9.57 66 SER A C 1
ATOM 578 O O . SER A 1 67 ? 17.000 -3.529 1.098 1.00 10.92 66 SER A O 1
ATOM 581 N N . ARG A 1 68 ? 17.545 -1.953 -0.375 1.00 9.61 67 ARG A N 1
ATOM 582 C CA . ARG A 1 68 ? 16.367 -2.089 -1.220 1.00 9.70 67 ARG A CA 1
ATOM 583 C C . ARG A 1 68 ? 16.349 -3.404 -1.994 1.00 9.71 67 ARG A C 1
ATOM 584 O O . ARG A 1 68 ? 15.259 -3.781 -2.494 1.00 10.47 67 ARG A O 1
ATOM 592 N N . THR A 1 69 ? 17.469 -4.089 -2.098 1.00 10.06 68 THR A N 1
ATOM 593 C CA . THR A 1 69 ? 17.502 -5.378 -2.796 1.00 11.30 68 THR A CA 1
ATOM 594 C C . THR A 1 69 ? 16.721 -6.417 -2.028 1.00 11.16 68 THR A C 1
ATOM 595 O O . THR A 1 69 ? 16.330 -7.435 -2.594 1.00 13.13 68 THR A O 1
ATOM 599 N N A PHE A 1 70 ? 16.554 -6.226 -0.714 0.66 11.03 69 PHE A N 1
ATOM 600 N N B PHE A 1 70 ? 16.569 -6.207 -0.730 0.34 10.93 69 PHE A N 1
ATOM 601 C CA A PHE A 1 70 ? 15.823 -7.172 0.181 0.66 12.19 69 PHE A CA 1
ATOM 602 C CA B PHE A 1 70 ? 16.013 -7.276 0.117 0.34 12.22 69 PHE A CA 1
ATOM 603 C C A PHE A 1 70 ? 14.381 -6.708 0.444 0.66 12.68 69 PHE A C 1
ATOM 604 C C B PHE A 1 70 ? 14.506 -7.217 0.184 0.34 13.75 69 PHE A C 1
ATOM 605 O O A PHE A 1 70 ? 13.869 -6.473 1.586 0.66 15.46 69 PHE A O 1
ATOM 606 O O B PHE A 1 70 ? 14.074 -8.085 0.851 0.34 13.80 69 PHE A O 1
ATOM 621 N N A ILE A 1 71 ? 13.701 -6.531 -0.624 0.66 13.26 70 ILE A N 1
ATOM 622 N N B ILE A 1 71 ? 13.801 -6.373 -0.556 0.34 13.89 70 ILE A N 1
ATOM 623 C CA A ILE A 1 71 ? 12.252 -6.321 -0.566 0.66 12.59 70 ILE A CA 1
ATOM 624 C CA B ILE A 1 71 ? 12.310 -6.285 -0.552 0.34 12.96 70 ILE A CA 1
ATOM 625 C C A ILE A 1 71 ? 11.644 -7.432 -1.371 0.66 13.40 70 ILE A C 1
ATOM 626 C C B ILE A 1 71 ? 11.691 -7.428 -1.353 0.34 13.35 70 ILE A C 1
ATOM 627 O O A ILE A 1 71 ? 12.058 -7.705 -2.514 0.66 13.46 70 ILE A O 1
ATOM 628 O O B ILE A 1 71 ? 12.081 -7.662 -2.517 0.34 13.51 70 ILE A O 1
ATOM 637 N N . LYS A 1 72 ? 10.753 -8.141 -0.746 1.00 12.97 71 LYS A N 1
ATOM 638 C CA . LYS A 1 72 ? 10.067 -9.269 -1.431 1.00 13.66 71 LYS A CA 1
ATOM 639 C C . LYS A 1 72 ? 9.089 -8.711 -2.474 1.00 15.98 71 LYS A C 1
ATOM 640 O O . LYS A 1 72 ? 8.077 -8.116 -2.094 1.00 22.17 71 LYS A O 1
ATOM 646 N N . HIS A 1 73 ? 9.393 -8.923 -3.747 1.00 12.99 72 HIS A N 1
ATOM 647 C CA . HIS A 1 73 ? 8.488 -8.494 -4.843 1.00 12.79 72 HIS A CA 1
ATOM 648 C C . HIS A 1 73 ? 7.844 -9.737 -5.408 1.00 13.65 72 HIS A C 1
ATOM 649 O O . HIS A 1 73 ? 8.552 -10.633 -5.875 1.00 17.07 72 HIS A O 1
ATOM 656 N N . PRO A 1 74 ? 6.503 -9.808 -5.396 1.00 13.76 73 PRO A N 1
ATOM 657 C CA . PRO A 1 74 ? 5.863 -10.883 -6.134 1.00 15.98 73 PRO A CA 1
ATOM 658 C C . PRO A 1 74 ? 6.300 -10.831 -7.570 1.00 15.11 73 PRO A C 1
ATOM 659 O O . PRO A 1 74 ? 6.613 -9.769 -8.107 1.00 15.85 73 PRO A O 1
ATOM 663 N N . PRO A 1 75 ? 6.216 -11.987 -8.280 1.00 17.41 74 PRO A N 1
ATOM 664 C CA . PRO A 1 75 ? 6.598 -11.980 -9.689 1.00 17.95 74 PRO A CA 1
ATOM 665 C C . PRO A 1 75 ? 5.847 -10.957 -10.533 1.00 17.93 74 PRO A C 1
ATOM 666 O O . PRO A 1 75 ? 6.378 -10.448 -11.520 1.00 20.54 74 PRO A O 1
ATOM 670 N N . GLY A 1 76 ? 4.607 -10.655 -10.164 1.00 18.95 75 GLY A N 1
ATOM 671 C CA . GLY A 1 76 ? 3.783 -9.699 -10.893 1.00 20.07 75 GLY A CA 1
ATOM 672 C C . GLY A 1 76 ? 4.174 -8.264 -10.660 1.00 15.95 75 GLY A C 1
ATOM 673 O O . GLY A 1 76 ? 3.541 -7.380 -11.324 1.00 19.55 75 GLY A O 1
ATOM 674 N N . ILE A 1 77 ? 5.087 -7.932 -9.772 1.00 14.11 76 ILE A N 1
ATOM 675 C CA . ILE A 1 77 ? 5.566 -6.538 -9.566 1.00 13.60 76 ILE A CA 1
ATOM 676 C C . ILE A 1 77 ? 6.996 -6.486 -10.025 1.00 12.88 76 ILE A C 1
ATOM 677 O O . ILE A 1 77 ? 7.863 -7.039 -9.354 1.00 13.10 76 ILE A O 1
ATOM 682 N N . PRO A 1 78 ? 7.270 -5.823 -11.157 1.00 13.08 77 PRO A N 1
ATOM 683 C CA . PRO A 1 78 ? 8.652 -5.659 -11.585 1.00 12.75 77 PRO A CA 1
ATOM 684 C C . PRO A 1 78 ? 9.504 -5.112 -10.444 1.00 11.26 77 PRO A C 1
ATOM 685 O O . PRO A 1 78 ? 9.072 -4.180 -9.760 1.00 12.38 77 PRO A O 1
ATOM 689 N N . ASP A 1 79 ? 10.700 -5.673 -10.296 1.00 11.50 78 ASP A N 1
ATOM 690 C CA . ASP A 1 79 ? 11.592 -5.344 -9.175 1.00 10.98 78 ASP A CA 1
ATOM 691 C C . ASP A 1 79 ? 12.708 -4.468 -9.676 1.00 10.90 78 ASP A C 1
ATOM 692 O O . ASP A 1 79 ? 13.687 -4.948 -10.252 1.00 11.15 78 ASP A O 1
ATOM 697 N N . PHE A 1 80 ? 12.540 -3.152 -9.493 1.00 10.62 79 PHE A N 1
ATOM 698 C CA . PHE A 1 80 ? 13.496 -2.179 -10.010 1.00 10.12 79 PHE A CA 1
ATOM 699 C C . PHE A 1 80 ? 14.891 -2.437 -9.486 1.00 9.74 79 PHE A C 1
ATOM 700 O O . PHE A 1 80 ? 15.874 -2.169 -10.173 1.00 10.92 79 PHE A O 1
ATOM 708 N N . PHE A 1 81 ? 14.960 -2.823 -8.216 1.00 9.82 80 PHE A N 1
ATOM 709 C CA . PHE A 1 81 ? 16.241 -2.973 -7.532 1.00 9.98 80 PHE A CA 1
ATOM 710 C C . PHE A 1 81 ? 16.986 -4.219 -8.024 1.00 10.10 80 PHE A C 1
ATOM 711 O O . PHE A 1 81 ? 18.143 -4.127 -8.429 1.00 10.99 80 PHE A O 1
ATOM 719 N N . LYS A 1 82 ? 16.295 -5.359 -7.997 1.00 10.92 81 LYS A N 1
ATOM 720 C CA . LYS A 1 82 ? 17.013 -6.576 -8.421 1.00 11.62 81 LYS A CA 1
ATOM 721 C C . LYS A 1 82 ? 17.346 -6.530 -9.918 1.00 11.12 81 LYS A C 1
ATOM 722 O O . LYS A 1 82 ? 18.384 -7.044 -10.303 1.00 12.94 81 LYS A O 1
ATOM 728 N N . GLN A 1 83 ? 16.509 -5.860 -10.727 1.00 11.30 82 GLN A N 1
ATOM 729 C CA . GLN A 1 83 ? 16.808 -5.727 -12.153 1.00 11.53 82 GLN A CA 1
ATOM 730 C C . GLN A 1 83 ? 18.023 -4.881 -12.395 1.00 11.65 82 GLN A C 1
ATOM 731 O O . GLN A 1 83 ? 18.577 -4.924 -13.503 1.00 13.92 82 GLN A O 1
ATOM 737 N N . SER A 1 84 ? 18.439 -4.069 -11.423 1.00 11.94 83 SER A N 1
ATOM 738 C CA . SER A 1 84 ? 19.516 -3.112 -11.642 1.00 11.86 83 SER A CA 1
ATOM 739 C C . SER A 1 84 ? 20.902 -3.765 -11.628 1.00 12.16 83 SER A C 1
ATOM 740 O O . SER A 1 84 ? 21.824 -3.074 -12.035 1.00 13.36 83 SER A O 1
ATOM 743 N N . PHE A 1 85 ? 21.053 -5.008 -11.188 1.00 12.96 84 PHE A N 1
ATOM 744 C CA . PHE A 1 85 ? 22.360 -5.656 -11.150 1.00 14.09 84 PHE A CA 1
ATOM 745 C C . PHE A 1 85 ? 22.710 -6.226 -12.509 1.00 15.17 84 PHE A C 1
ATOM 746 O O . PHE A 1 85 ? 21.803 -6.591 -13.243 1.00 17.10 84 PHE A O 1
ATOM 754 N N . PRO A 1 86 ? 23.989 -6.260 -12.878 1.00 16.54 85 PRO A N 1
ATOM 755 C CA . PRO A 1 86 ? 25.143 -6.025 -12.009 1.00 16.52 85 PRO A CA 1
ATOM 756 C C . PRO A 1 86 ? 25.511 -4.569 -11.696 1.00 15.75 85 PRO A C 1
ATOM 757 O O . PRO A 1 86 ? 26.303 -4.332 -10.852 1.00 16.90 85 PRO A O 1
ATOM 761 N N . GLU A 1 87 ? 24.951 -3.638 -12.467 1.00 16.35 86 GLU A N 1
ATOM 762 C CA . GLU A 1 87 ? 25.333 -2.190 -12.390 1.00 18.16 86 GLU A CA 1
ATOM 763 C C . GLU A 1 87 ? 25.054 -1.559 -11.014 1.00 15.56 86 GLU A C 1
ATOM 764 O O . GLU A 1 87 ? 25.834 -0.743 -10.596 1.00 16.39 86 GLU A O 1
ATOM 770 N N . GLY A 1 88 ? 23.948 -1.913 -10.397 1.00 13.12 87 GLY A N 1
ATOM 771 C CA . GLY A 1 88 ? 23.543 -1.363 -9.104 1.00 12.37 87 GLY A CA 1
ATOM 772 C C . GLY A 1 88 ? 22.670 -0.126 -9.230 1.00 11.85 87 GLY A C 1
ATOM 773 O O . GLY A 1 88 ? 22.068 0.145 -10.310 1.00 12.07 87 GLY A O 1
ATOM 774 N N . PHE A 1 89 ? 22.541 0.631 -8.146 1.00 11.07 88 PHE A N 1
ATOM 775 C CA . PHE A 1 89 ? 21.595 1.749 -8.092 1.00 10.58 88 PHE A CA 1
ATOM 776 C C . PHE A 1 89 ? 22.010 2.700 -6.971 1.00 9.62 88 PHE A C 1
ATOM 777 O O . PHE A 1 89 ? 22.873 2.351 -6.155 1.00 10.74 88 PHE A O 1
ATOM 785 N N . THR A 1 90 ? 21.361 3.848 -6.918 1.00 9.49 89 THR A N 1
ATOM 786 C CA . THR A 1 90 ? 21.545 4.828 -5.857 1.00 9.64 89 THR A CA 1
ATOM 787 C C . THR A 1 90 ? 20.219 5.234 -5.281 1.00 9.71 89 THR A C 1
ATOM 788 O O . THR A 1 90 ? 19.137 4.978 -5.875 1.00 9.93 89 THR A O 1
ATOM 792 N N . TRP A 1 91 ? 20.245 5.864 -4.115 1.00 9.52 90 TRP A N 1
ATOM 793 C CA . TRP A 1 91 ? 19.051 6.508 -3.603 1.00 9.42 90 TRP A CA 1
ATOM 794 C C . TRP A 1 91 ? 19.440 7.797 -2.904 1.00 8.74 90 TRP A C 1
ATOM 795 O O . TRP A 1 91 ? 20.548 7.948 -2.381 1.00 9.75 90 TRP A O 1
ATOM 806 N N A GLU A 1 92 ? 18.515 8.713 -2.885 0.50 8.78 91 GLU A N 1
ATOM 807 N N B GLU A 1 92 ? 18.503 8.706 -2.881 0.50 8.86 91 GLU A N 1
ATOM 808 C CA A GLU A 1 92 ? 18.650 10.034 -2.240 0.50 9.83 91 GLU A CA 1
ATOM 809 C CA B GLU A 1 92 ? 18.643 10.032 -2.240 0.50 9.65 91 GLU A CA 1
ATOM 810 C C A GLU A 1 92 ? 17.352 10.336 -1.512 0.50 9.00 91 GLU A C 1
ATOM 811 C C B GLU A 1 92 ? 17.347 10.339 -1.512 0.50 9.00 91 GLU A C 1
ATOM 812 O O A GLU A 1 92 ? 16.284 10.221 -2.107 0.50 10.17 91 GLU A O 1
ATOM 813 O O B GLU A 1 92 ? 16.276 10.242 -2.109 0.50 10.22 91 GLU A O 1
ATOM 824 N N . ARG A 1 93 ? 17.440 10.668 -0.241 1.00 9.93 92 ARG A N 1
ATOM 825 C CA . ARG A 1 93 ? 16.256 10.838 0.592 1.00 9.43 92 ARG A CA 1
ATOM 826 C C . ARG A 1 93 ? 16.347 12.114 1.406 1.00 9.37 92 ARG A C 1
ATOM 827 O O . ARG A 1 93 ? 17.421 12.501 1.862 1.00 10.78 92 ARG A O 1
ATOM 835 N N . VAL A 1 94 ? 15.184 12.704 1.625 1.00 8.87 93 VAL A N 1
ATOM 836 C CA . VAL A 1 94 ? 15.012 13.742 2.636 1.00 9.13 93 VAL A CA 1
ATOM 837 C C . VAL A 1 94 ? 13.930 13.277 3.599 1.00 8.73 93 VAL A C 1
ATOM 838 O O . VAL A 1 94 ? 12.787 12.996 3.193 1.00 9.26 93 VAL A O 1
ATOM 842 N N . THR A 1 95 ? 14.297 13.201 4.878 1.00 8.71 94 THR A N 1
ATOM 843 C CA . THR A 1 95 ? 13.381 12.893 5.968 1.00 8.64 94 THR A CA 1
ATOM 844 C C . THR A 1 95 ? 13.132 14.159 6.775 1.00 9.12 94 THR A C 1
ATOM 845 O O . THR A 1 95 ? 14.077 14.728 7.330 1.00 10.06 94 THR A O 1
ATOM 849 N N . THR A 1 96 ? 11.901 14.646 6.777 1.00 8.99 95 THR A N 1
ATOM 850 C CA . THR A 1 96 ? 11.538 15.921 7.412 1.00 9.97 95 THR A CA 1
ATOM 851 C C . THR A 1 96 ? 10.725 15.620 8.652 1.00 10.26 95 THR A C 1
ATOM 852 O O . THR A 1 96 ? 9.621 15.070 8.532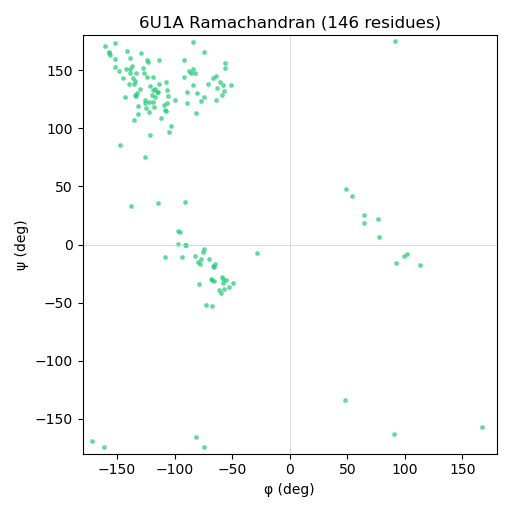 1.00 11.78 95 THR A O 1
ATOM 856 N N . TYR A 1 97 ? 11.242 15.966 9.820 1.00 10.37 96 TYR A N 1
ATOM 857 C CA . TYR A 1 97 ? 10.548 15.726 11.107 1.00 10.51 96 TYR A CA 1
ATOM 858 C C . TYR A 1 97 ? 9.631 16.909 11.399 1.00 11.75 96 TYR A C 1
ATOM 859 O O . TYR A 1 97 ? 9.973 18.071 11.069 1.00 12.64 96 TYR A O 1
ATOM 868 N N . GLU A 1 98 ? 8.528 16.640 12.098 1.00 12.09 97 GLU A N 1
ATOM 869 C CA . GLU A 1 98 ? 7.543 17.729 12.357 1.00 13.54 97 GLU A CA 1
ATOM 870 C C . GLU A 1 98 ? 8.097 18.855 13.256 1.00 13.60 97 GLU A C 1
ATOM 871 O O . GLU A 1 98 ? 7.511 19.951 13.248 1.00 15.71 97 GLU A O 1
ATOM 877 N N . ASP A 1 99 ? 9.158 18.612 14.019 1.00 13.27 98 ASP A N 1
ATOM 878 C CA . ASP A 1 99 ? 9.770 19.640 14.882 1.00 13.70 98 ASP A CA 1
ATOM 879 C C . ASP A 1 99 ? 10.940 20.338 14.204 1.00 14.56 98 ASP A C 1
ATOM 880 O O . ASP A 1 99 ? 11.644 21.115 14.882 1.00 16.67 98 ASP A O 1
ATOM 885 N N . GLY A 1 100 ? 11.132 20.134 12.913 1.00 14.04 99 GLY A N 1
ATOM 886 C CA . GLY A 1 100 ? 12.099 20.863 12.112 1.00 15.31 99 GLY A CA 1
ATOM 887 C C . GLY A 1 100 ? 13.417 20.134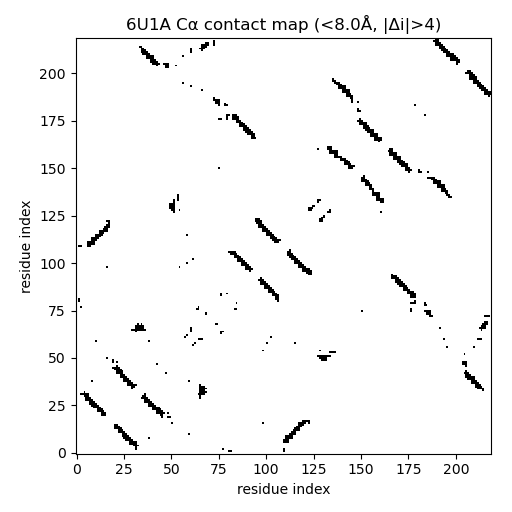 11.862 1.00 12.57 99 GLY A C 1
ATOM 888 O O . GLY A 1 100 ? 14.182 20.574 11.038 1.00 13.84 99 GLY A O 1
ATOM 889 N N . GLY A 1 101 ? 13.687 19.035 12.509 1.00 11.94 100 GLY A N 1
ATOM 890 C CA . GLY A 1 101 ? 14.867 18.285 12.134 1.00 10.67 100 GLY A CA 1
ATOM 891 C C . GLY A 1 101 ? 14.728 17.778 10.712 1.00 10.22 100 GLY A C 1
ATOM 892 O O . GLY A 1 101 ? 13.642 17.358 10.305 1.00 10.65 100 GLY A O 1
ATOM 893 N N . VAL A 1 102 ? 15.830 17.738 9.991 1.00 10.14 101 VAL A N 1
ATOM 894 C CA . VAL A 1 102 ? 15.858 17.221 8.627 1.00 9.81 101 VAL A CA 1
ATOM 895 C C . VAL A 1 102 ? 17.056 16.311 8.508 1.00 10.23 101 VAL A C 1
ATOM 896 O O . VAL A 1 102 ? 18.182 16.716 8.818 1.00 12.12 101 VAL A O 1
ATOM 900 N N . LEU A 1 103 ? 16.845 15.093 8.021 1.00 10.10 102 LEU A N 1
ATOM 901 C CA . LEU A 1 103 ? 17.936 14.137 7.804 1.00 10.52 102 LEU A CA 1
ATOM 902 C C . LEU A 1 103 ? 17.964 13.808 6.336 1.00 10.01 102 LEU A C 1
ATOM 903 O O . LEU A 1 103 ? 17.017 13.154 5.826 1.00 9.74 102 LEU A O 1
ATOM 908 N N A THR A 1 104 ? 19.013 14.234 5.656 0.50 10.01 103 THR A N 1
ATOM 909 N N B THR A 1 104 ? 19.005 14.240 5.639 0.50 10.10 103 THR A N 1
ATOM 910 C CA A THR A 1 104 ? 19.222 13.938 4.237 0.50 9.67 103 THR A CA 1
ATOM 911 C CA B THR A 1 104 ? 19.189 13.895 4.221 0.50 9.85 103 THR A CA 1
ATOM 912 C C A THR A 1 104 ? 20.226 12.815 4.167 0.50 9.35 103 THR A C 1
ATOM 913 C C B THR A 1 104 ? 20.231 12.813 4.157 0.50 9.69 103 THR A C 1
ATOM 914 O O A THR A 1 104 ? 21.214 12.828 4.896 0.50 12.40 103 THR A O 1
ATOM 915 O O B THR A 1 104 ? 21.222 12.839 4.879 0.50 12.39 103 THR A O 1
ATOM 922 N N . ALA A 1 105 ? 19.990 11.850 3.287 1.00 9.86 104 ALA A N 1
ATOM 923 C CA . ALA A 1 105 ? 20.939 10.763 3.091 1.00 10.71 104 ALA A CA 1
ATOM 924 C C . ALA A 1 105 ? 21.064 10.432 1.631 1.00 10.36 104 ALA A C 1
ATOM 925 O O . ALA A 1 105 ? 20.047 10.466 0.912 1.00 10.93 104 ALA A O 1
ATOM 927 N N . THR A 1 106 ? 22.260 10.127 1.192 1.00 9.74 105 THR A N 1
ATOM 928 C CA . THR A 1 106 ? 22.479 9.648 -0.181 1.00 9.84 105 THR A CA 1
ATOM 929 C C . THR A 1 106 ? 23.247 8.349 -0.099 1.00 9.03 105 THR A C 1
ATOM 930 O O . THR A 1 106 ? 24.084 8.152 0.818 1.00 11.81 105 THR A O 1
ATOM 934 N N . GLN A 1 107 ? 22.993 7.457 -1.031 1.00 9.08 106 GLN A N 1
ATOM 935 C CA . GLN A 1 107 ? 23.492 6.090 -0.893 1.00 9.07 106 GLN A CA 1
ATOM 936 C C . GLN A 1 107 ? 23.875 5.529 -2.243 1.00 8.93 106 GLN A C 1
ATOM 937 O O . GLN A 1 107 ? 23.193 5.795 -3.259 1.00 9.81 106 GLN A O 1
ATOM 943 N N . ASP A 1 108 ? 24.937 4.754 -2.277 1.00 9.17 107 ASP A N 1
ATOM 944 C CA . ASP A 1 108 ? 25.326 3.972 -3.432 1.00 9.56 107 ASP A CA 1
ATOM 945 C C . ASP A 1 108 ? 25.241 2.489 -3.074 1.00 9.87 107 ASP A C 1
ATOM 946 O O . ASP A 1 108 ? 25.789 2.059 -2.043 1.00 10.12 107 ASP A O 1
ATOM 951 N N . THR A 1 109 ? 24.600 1.718 -3.941 1.00 9.58 108 THR A N 1
ATOM 952 C CA . THR A 1 109 ? 24.503 0.257 -3.824 1.00 9.43 108 THR A CA 1
ATOM 953 C C . THR A 1 109 ? 25.236 -0.385 -4.999 1.00 10.75 108 THR A C 1
ATOM 954 O O . THR A 1 109 ? 24.896 -0.132 -6.178 1.00 11.32 108 THR A O 1
ATOM 958 N N A SER A 1 110 ? 26.232 -1.212 -4.693 0.50 10.66 109 SER A N 1
ATOM 959 N N B SER A 1 110 ? 26.240 -1.204 -4.685 0.50 10.76 109 SER A N 1
ATOM 960 C CA A SER A 1 110 ? 26.961 -2.011 -5.690 0.50 11.27 109 SER A CA 1
ATOM 961 C CA B SER A 1 110 ? 27.002 -2.009 -5.660 0.50 11.70 109 SER A CA 1
ATOM 962 C C A SER A 1 110 ? 26.995 -3.474 -5.281 0.50 11.97 109 SER A C 1
ATOM 963 C C B SER A 1 110 ? 26.989 -3.477 -5.279 0.50 12.08 109 SER A C 1
ATOM 964 O O A SER A 1 110 ? 26.661 -3.824 -4.160 0.50 12.73 109 SER A O 1
ATOM 965 O O B SER A 1 110 ? 26.653 -3.827 -4.168 0.50 12.76 109 SER A O 1
ATOM 970 N N . LEU A 1 111 ? 27.361 -4.293 -6.230 1.00 13.11 110 LEU A N 1
ATOM 971 C CA . LEU A 1 111 ? 27.498 -5.764 -6.026 1.00 14.06 110 LEU A CA 1
ATOM 972 C C . LEU A 1 111 ? 28.926 -6.144 -6.368 1.00 15.09 110 LEU A C 1
ATOM 973 O O . LEU A 1 111 ? 29.368 -5.839 -7.503 1.00 16.39 110 LEU A O 1
ATOM 978 N N . GLN A 1 112 ? 29.641 -6.662 -5.385 1.00 17.85 111 GLN A N 1
ATOM 979 C CA . GLN A 1 112 ? 31.064 -7.016 -5.575 1.00 20.78 111 GLN A CA 1
ATOM 980 C C . GLN A 1 112 ? 31.308 -8.427 -5.038 1.00 20.83 111 GLN A C 1
ATOM 981 O O . GLN A 1 112 ? 31.112 -8.657 -3.872 1.00 18.86 111 GLN A O 1
ATOM 987 N N . ASP A 1 113 ? 31.598 -9.362 -5.943 1.00 24.79 112 ASP A N 1
ATOM 988 C CA . ASP A 1 113 ? 31.885 -10.766 -5.541 1.00 22.46 112 ASP A CA 1
ATOM 989 C C . ASP A 1 113 ? 30.760 -11.359 -4.681 1.00 22.25 112 ASP A C 1
ATOM 990 O O . ASP A 1 113 ? 30.997 -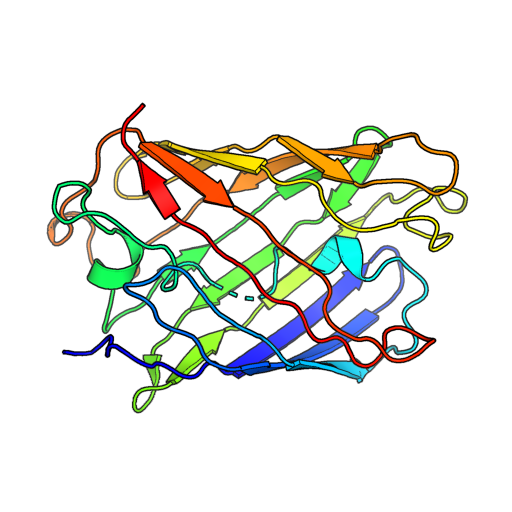12.258 -3.794 1.00 20.83 112 ASP A O 1
ATOM 995 N N . GLY A 1 114 ? 29.547 -11.066 -5.079 1.00 22.26 113 GLY A N 1
ATOM 996 C CA . GLY A 1 114 ? 28.391 -11.691 -4.392 1.00 19.95 113 GLY A CA 1
ATOM 997 C C . GLY A 1 114 ? 28.063 -11.048 -3.044 1.00 17.06 113 GLY A C 1
ATOM 998 O O . GLY A 1 114 ? 27.187 -11.579 -2.365 1.00 19.03 113 GLY A O 1
ATOM 999 N N . CYS A 1 115 ? 28.711 -9.938 -2.666 1.00 16.48 114 CYS A N 1
ATOM 1000 C CA . CYS A 1 115 ? 28.223 -9.099 -1.531 1.00 16.36 114 CYS A CA 1
ATOM 1001 C C . CYS A 1 115 ? 27.637 -7.801 -2.036 1.00 14.50 114 CYS A C 1
ATOM 1002 O O . CYS A 1 115 ? 28.187 -7.166 -2.921 1.00 14.97 114 CYS A O 1
ATOM 1005 N N . LEU A 1 116 ? 26.551 -7.400 -1.412 1.00 13.19 115 LEU A N 1
ATOM 1006 C CA . LEU A 1 116 ? 25.993 -6.054 -1.627 1.00 12.53 115 LEU A CA 1
ATOM 1007 C C . LEU A 1 116 ? 26.785 -5.095 -0.774 1.00 12.54 115 LEU A C 1
ATOM 1008 O O . LEU A 1 116 ? 26.992 -5.309 0.412 1.00 13.48 115 LEU A O 1
ATOM 1013 N N . ILE A 1 117 ? 27.233 -4.010 -1.393 1.00 11.42 116 ILE A N 1
ATOM 1014 C CA . ILE A 1 117 ? 28.120 -3.010 -0.768 1.00 11.97 116 ILE A CA 1
ATOM 1015 C C . ILE A 1 117 ? 27.409 -1.663 -0.754 1.00 10.57 116 ILE A C 1
ATOM 1016 O O . ILE A 1 117 ? 26.990 -1.160 -1.825 1.00 10.81 116 ILE A O 1
ATOM 1021 N N . TYR A 1 118 ? 27.252 -1.088 0.433 1.00 10.01 117 TYR A N 1
ATOM 1022 C CA . TYR A 1 118 ? 26.515 0.183 0.605 1.00 9.49 117 TYR A CA 1
ATOM 1023 C C . TYR A 1 118 ? 27.482 1.238 1.075 1.00 9.91 117 TYR A C 1
ATOM 1024 O O . TYR A 1 118 ? 28.239 1.014 2.022 1.00 10.87 117 TYR A O 1
ATOM 1033 N N A ASN A 1 119 ? 27.409 2.418 0.470 0.50 9.29 118 ASN A N 1
ATOM 1034 N N B ASN A 1 119 ? 27.403 2.409 0.461 0.50 9.35 118 ASN A N 1
ATOM 1035 C CA A ASN A 1 119 ? 28.167 3.601 0.913 0.50 9.77 118 ASN A CA 1
ATOM 1036 C CA B ASN A 1 119 ? 28.141 3.582 0.941 0.50 9.79 118 ASN A CA 1
ATOM 1037 C C A ASN A 1 119 ? 27.134 4.683 1.153 0.50 9.43 118 ASN A C 1
ATOM 1038 C C B ASN A 1 119 ? 27.121 4.675 1.160 0.50 9.46 118 ASN A C 1
ATOM 1039 O O A ASN A 1 119 ? 26.408 5.053 0.195 0.50 10.48 118 ASN A O 1
ATOM 1040 O O B ASN A 1 119 ? 26.407 5.051 0.196 0.50 10.52 118 ASN A O 1
ATOM 1049 N N . VAL A 1 120 ? 27.042 5.209 2.380 1.00 9.09 119 VAL A N 1
ATOM 1050 C CA . VAL A 1 120 ? 25.996 6.140 2.754 1.00 9.17 119 VAL A CA 1
ATOM 1051 C C . VAL A 1 120 ? 26.603 7.420 3.289 1.00 9.06 119 VAL A C 1
ATOM 1052 O O . VAL A 1 120 ? 27.535 7.377 4.100 1.00 10.05 119 VAL A O 1
ATOM 1056 N N . LYS A 1 121 ? 25.992 8.540 2.884 1.00 8.75 120 LYS A N 1
ATOM 1057 C CA . LYS A 1 121 ? 26.346 9.914 3.331 1.00 9.35 120 LYS A CA 1
ATOM 1058 C C . LYS A 1 121 ? 25.122 10.479 4.065 1.00 9.30 120 LYS A C 1
ATOM 1059 O O . LYS A 1 121 ? 24.022 10.452 3.478 1.00 11.63 120 LYS A O 1
ATOM 1065 N N . VAL A 1 122 ? 25.310 10.967 5.295 1.00 8.34 121 VAL A N 1
ATOM 1066 C CA . VAL A 1 122 ? 24.203 11.475 6.124 1.00 8.92 121 VAL A CA 1
ATOM 1067 C C . VAL A 1 122 ? 24.469 12.922 6.481 1.00 9.16 121 VAL A C 1
ATOM 1068 O O . VAL A 1 122 ? 25.584 13.269 6.918 1.00 10.35 121 VAL A O 1
ATOM 1072 N N . ARG A 1 123 ? 23.440 13.761 6.383 1.00 8.46 122 ARG A N 1
ATOM 1073 C CA . ARG A 1 123 ? 23.472 15.138 6.868 1.00 8.71 122 ARG A CA 1
ATOM 1074 C C . ARG A 1 123 ? 22.182 15.428 7.609 1.00 9.01 122 ARG A C 1
ATOM 1075 O O . ARG A 1 123 ? 21.115 15.607 6.995 1.00 9.76 122 ARG A O 1
ATOM 1083 N N . GLY A 1 124 ? 22.278 15.513 8.938 1.00 9.25 123 GLY A N 1
ATOM 1084 C CA . GLY A 1 124 ? 21.135 15.872 9.775 1.00 9.17 123 GLY A CA 1
ATOM 1085 C C . GLY A 1 124 ? 21.325 17.285 10.267 1.00 8.95 123 GLY A C 1
ATOM 1086 O O . GLY A 1 124 ? 22.380 17.650 10.760 1.00 9.89 123 GLY A O 1
ATOM 1087 N N . VAL A 1 125 ? 20.280 18.106 10.162 1.00 9.21 124 VAL A N 1
ATOM 1088 C CA . VAL A 1 125 ? 20.335 19.511 10.557 1.00 10.22 124 VAL A CA 1
ATOM 1089 C C . VAL A 1 125 ? 19.097 19.909 11.311 1.00 9.63 124 VAL A C 1
ATOM 1090 O O . VAL A 1 125 ? 18.007 19.357 11.133 1.00 10.57 124 VAL A O 1
ATOM 1094 N N . ASN A 1 126 ? 19.266 20.920 12.153 1.00 10.72 125 ASN A N 1
ATOM 1095 C CA . ASN A 1 126 ? 18.154 21.593 12.802 1.00 11.91 125 ASN A CA 1
ATOM 1096 C C . ASN A 1 126 ? 17.364 20.712 13.754 1.00 10.77 125 ASN A C 1
ATOM 1097 O O . ASN A 1 126 ? 16.205 20.957 14.035 1.00 12.17 125 ASN A O 1
ATOM 1102 N N . PHE A 1 127 ? 18.000 19.662 14.309 1.00 10.52 126 PHE A N 1
ATOM 1103 C CA . PHE A 1 127 ? 17.315 18.887 15.332 1.00 10.51 126 PHE A CA 1
ATOM 1104 C C . PHE A 1 127 ? 17.306 19.723 16.614 1.00 11.14 126 PHE A C 1
ATOM 1105 O O . PHE A 1 127 ? 18.351 20.189 17.072 1.00 12.17 126 PHE A O 1
ATOM 1113 N N . PRO A 1 128 ? 16.144 19.945 17.234 1.00 10.96 127 PRO A N 1
ATOM 1114 C CA . PRO A 1 128 ? 16.102 20.806 18.435 1.00 11.48 127 PRO A CA 1
ATOM 1115 C C . PRO A 1 128 ? 17.030 20.257 19.520 1.00 11.30 127 PRO A C 1
ATOM 1116 O O . PRO A 1 128 ? 17.027 19.053 19.816 1.00 11.02 127 PRO A O 1
ATOM 1120 N N . ALA A 1 129 ? 17.761 21.160 20.154 1.00 11.31 128 ALA A N 1
ATOM 1121 C CA . ALA A 1 129 ? 18.736 20.741 21.168 1.00 11.75 128 ALA A CA 1
ATOM 1122 C C . ALA A 1 129 ? 18.114 19.953 22.305 1.00 11.58 128 ALA A C 1
ATOM 1123 O O . ALA A 1 129 ? 18.723 19.078 22.858 1.00 12.55 128 ALA A O 1
ATOM 1125 N N A ASN A 1 130 ? 16.917 20.382 22.700 0.50 11.12 129 ASN A N 1
ATOM 1126 N N B ASN A 1 130 ? 16.916 20.369 22.690 0.50 11.16 129 ASN A N 1
ATOM 1127 C CA A ASN A 1 130 ? 16.142 19.758 23.785 0.50 11.80 129 ASN A CA 1
ATOM 1128 C CA B ASN A 1 130 ? 16.161 19.737 23.779 0.50 12.03 129 ASN A CA 1
ATOM 1129 C C A ASN A 1 130 ? 14.994 18.913 23.254 0.50 12.20 129 ASN A C 1
ATOM 1130 C C B ASN A 1 130 ? 14.997 18.912 23.255 0.50 12.32 129 ASN A C 1
ATOM 1131 O O A ASN A 1 130 ? 14.097 18.567 24.015 0.50 15.90 129 ASN A O 1
ATOM 1132 O O B ASN A 1 130 ? 14.092 18.591 24.020 0.50 15.99 129 ASN A O 1
ATOM 1141 N N . GLY A 1 131 ? 15.045 18.514 21.991 1.00 11.59 130 GLY A N 1
ATOM 1142 C CA . GLY A 1 131 ? 14.026 17.639 21.455 1.00 11.82 130 GLY A CA 1
ATOM 1143 C C . GLY A 1 131 ? 14.370 16.181 21.693 1.00 10.84 130 GLY A C 1
ATOM 1144 O O . GLY A 1 131 ? 15.441 15.807 22.156 1.00 11.36 130 GLY A O 1
ATOM 1145 N N . PRO A 1 132 ? 13.447 15.286 21.301 1.00 10.97 131 PRO A N 1
ATOM 1146 C CA . PRO A 1 132 ? 13.631 13.865 21.639 1.00 11.60 131 PRO A CA 1
ATOM 1147 C C . PRO A 1 132 ? 14.779 13.195 20.912 1.00 10.74 131 PRO A C 1
ATOM 1148 O O . PRO A 1 132 ? 15.341 12.259 21.437 1.00 11.97 131 PRO A O 1
ATOM 1152 N N . VAL A 1 133 ? 15.082 13.668 19.704 1.00 10.49 132 VAL A N 1
ATOM 1153 C CA . VAL A 1 133 ? 16.228 13.054 18.986 1.00 10.28 132 VAL A CA 1
ATOM 1154 C C . VAL A 1 133 ? 17.526 13.369 19.701 1.00 10.76 132 VAL A C 1
ATOM 1155 O O . VAL A 1 133 ? 18.329 12.471 20.038 1.00 11.25 132 VAL A O 1
ATOM 1159 N N . MET A 1 134 ? 17.786 14.661 19.970 1.00 10.92 133 MET A N 1
ATOM 1160 C CA . MET A 1 134 ? 19.097 15.034 20.555 1.00 11.20 133 MET A CA 1
ATOM 1161 C C . MET A 1 134 ? 19.174 14.662 22.023 1.00 11.88 133 MET A C 1
ATOM 1162 O O . MET A 1 134 ? 20.273 14.598 22.570 1.00 14.07 133 MET A O 1
ATOM 1167 N N A GLN A 1 135 ? 18.041 14.451 22.687 0.50 11.43 134 GLN A N 1
ATOM 1168 N N B GLN A 1 135 ? 18.039 14.450 22.684 0.50 11.42 134 GLN A N 1
ATOM 1169 C CA A GLN A 1 135 ? 17.998 14.018 24.086 0.50 12.39 134 GLN A CA 1
ATOM 1170 C CA B GLN A 1 135 ? 17.974 14.017 24.082 0.50 12.40 134 GLN A CA 1
ATOM 1171 C C A GLN A 1 135 ? 17.809 12.516 24.224 0.50 12.22 134 GLN A C 1
ATOM 1172 C C B GLN A 1 13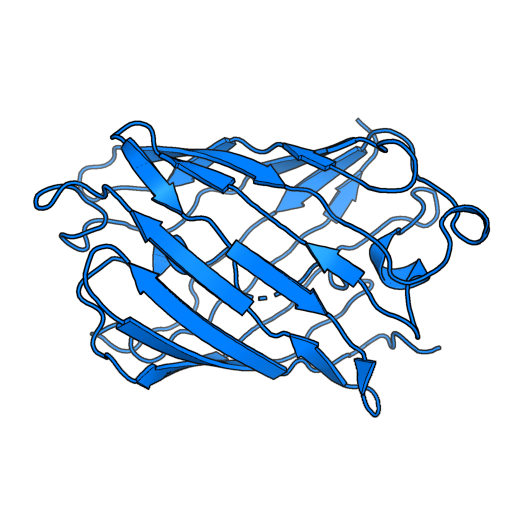5 ? 17.805 12.513 24.223 0.50 12.26 134 GLN A C 1
ATOM 1173 O O A GLN A 1 135 ? 17.768 12.046 25.371 0.50 13.91 134 GLN A O 1
ATOM 1174 O O B GLN A 1 135 ? 17.773 12.044 25.369 0.50 13.87 134 GLN A O 1
ATOM 1185 N N . LYS A 1 136 ? 17.802 11.776 23.119 1.00 12.04 135 LYS A N 1
ATOM 1186 C CA . LYS A 1 136 ? 17.775 10.312 23.177 1.00 13.14 135 LYS A CA 1
ATOM 1187 C C . LYS A 1 136 ? 16.533 9.812 23.907 1.00 12.71 135 LYS A C 1
ATOM 1188 O O . LYS A 1 136 ? 16.627 8.898 24.735 1.00 14.83 135 LYS A O 1
ATOM 1194 N N . LYS A 1 137 ? 15.366 10.323 23.531 1.00 12.43 136 LYS A N 1
ATOM 1195 C CA . LYS A 1 137 ? 14.077 9.978 24.121 1.00 13.55 136 LYS A CA 1
ATOM 1196 C C . LYS A 1 137 ? 13.168 9.266 23.136 1.00 12.60 136 LYS A C 1
ATOM 1197 O O . LYS A 1 137 ? 11.935 9.444 23.188 1.00 15.52 136 LYS A O 1
ATOM 1203 N N . THR A 1 138 ? 13.728 8.427 22.265 1.00 12.04 137 THR A N 1
ATOM 1204 C CA . THR A 1 138 ? 12.973 7.732 21.230 1.00 11.14 137 THR A CA 1
ATOM 1205 C C . THR A 1 138 ? 12.978 6.235 21.493 1.00 11.20 137 THR A C 1
ATOM 1206 O O . THR A 1 138 ? 13.892 5.686 22.140 1.00 12.77 137 THR A O 1
ATOM 1210 N N . LEU A 1 139 ? 12.004 5.532 20.913 1.00 11.07 138 LEU A N 1
ATOM 1211 C CA . LEU A 1 139 ? 11.727 4.127 21.190 1.00 11.68 138 LEU A CA 1
ATOM 1212 C C . LEU A 1 139 ? 11.431 3.339 19.924 1.00 11.11 138 LEU A C 1
ATOM 1213 O O . LEU A 1 139 ? 10.676 2.413 19.962 1.00 14.57 138 LEU A O 1
ATOM 1218 N N . GLY A 1 140 ? 12.055 3.694 18.813 1.00 11.00 139 GLY A N 1
ATOM 1219 C CA . GLY A 1 140 ? 11.912 2.904 17.608 1.00 10.83 139 GLY A CA 1
ATOM 1220 C C . GLY A 1 140 ? 10.771 3.372 16.743 1.00 10.41 139 GLY A C 1
ATOM 1221 O O . GLY A 1 140 ? 9.921 4.171 17.098 1.00 12.87 139 GLY A O 1
ATOM 1222 N N . TRP A 1 141 ? 10.678 2.726 15.576 1.00 10.99 140 TRP A N 1
ATOM 1223 C CA . TRP A 1 141 ? 9.744 3.125 14.527 1.00 10.91 140 TRP A CA 1
ATOM 1224 C C . TRP A 1 141 ? 8.572 2.182 14.493 1.00 11.80 140 TRP A C 1
ATOM 1225 O O . TRP A 1 141 ? 8.712 0.939 14.581 1.00 13.72 140 TRP A O 1
ATOM 1236 N N A GLU A 1 142 ? 7.393 2.743 14.273 0.50 11.63 141 GLU A N 1
ATOM 1237 N N B GLU A 1 142 ? 7.387 2.750 14.292 0.50 11.65 141 GLU A N 1
ATOM 1238 C CA A GLU A 1 142 ? 6.234 1.925 13.961 0.50 12.59 141 GLU A CA 1
ATOM 1239 C CA B GLU A 1 142 ? 6.214 1.954 13.961 0.50 12.74 141 GLU A CA 1
ATOM 1240 C C A GLU A 1 142 ? 6.359 1.352 12.552 0.50 12.40 141 GLU A C 1
ATOM 1241 C C B GLU A 1 142 ? 6.373 1.342 12.567 0.50 12.40 141 GLU A C 1
ATOM 1242 O O A GLU A 1 142 ? 7.074 1.890 11.707 0.50 13.25 141 GLU A O 1
ATOM 1243 O O B GLU A 1 142 ? 7.084 1.882 11.722 0.50 13.25 141 GLU A O 1
ATOM 1254 N N . ALA A 1 143 ? 5.640 0.294 12.292 1.00 13.00 142 ALA A N 1
ATOM 1255 C CA . ALA A 1 143 ? 5.534 -0.271 10.954 1.00 13.02 142 ALA A CA 1
ATOM 1256 C C . ALA A 1 143 ? 4.983 0.800 10.016 1.00 12.90 142 ALA A C 1
ATOM 1257 O O . ALA A 1 143 ? 4.149 1.636 10.428 1.00 14.83 142 ALA A O 1
ATOM 1259 N N . SER A 1 144 ? 5.418 0.774 8.770 1.00 12.13 143 SER A N 1
ATOM 1260 C CA . SER A 1 144 ? 5.036 1.821 7.805 1.00 11.91 143 SER A CA 1
ATOM 1261 C C . SER A 1 144 ? 4.796 1.222 6.435 1.00 11.90 143 SER A C 1
ATOM 1262 O O . SER A 1 144 ? 5.202 0.089 6.165 1.00 14.94 143 SER A O 1
ATOM 1265 N N . THR A 1 145 ? 4.187 2.007 5.568 1.00 12.16 144 THR A N 1
ATOM 1266 C CA . THR A 1 145 ? 3.979 1.648 4.162 1.00 11.86 144 THR A CA 1
ATOM 1267 C C . THR A 1 145 ? 4.545 2.758 3.293 1.00 11.45 144 THR A C 1
ATOM 1268 O O . THR A 1 145 ? 4.148 3.906 3.451 1.00 13.78 144 THR A O 1
ATOM 1272 N N . GLU A 1 146 ? 5.435 2.416 2.416 1.00 10.50 145 GLU A N 1
ATOM 1273 C CA . GLU A 1 146 ? 6.047 3.350 1.445 1.00 10.02 145 GLU A CA 1
ATOM 1274 C C . GLU A 1 146 ? 5.346 3.165 0.104 1.00 10.64 145 GLU A C 1
ATOM 1275 O O . GLU A 1 146 ? 5.320 2.055 -0.418 1.00 12.44 145 GLU A O 1
ATOM 1281 N N . THR A 1 147 ? 4.808 4.236 -0.460 1.00 10.14 146 THR A N 1
ATOM 1282 C CA . THR A 1 147 ? 4.237 4.185 -1.816 1.00 10.94 146 THR A CA 1
ATOM 1283 C C . THR A 1 147 ? 5.340 4.509 -2.797 1.00 10.13 146 THR A C 1
ATOM 1284 O O . THR A 1 147 ? 6.058 5.483 -2.658 1.00 10.60 146 THR A O 1
ATOM 1288 N N . MET A 1 148 ? 5.423 3.635 -3.808 1.00 10.61 147 MET A N 1
ATOM 1289 C CA . MET A 1 148 ? 6.416 3.690 -4.862 1.00 10.61 147 MET A CA 1
ATOM 1290 C C . MET A 1 148 ? 5.778 4.185 -6.162 1.00 10.17 147 MET A C 1
ATOM 1291 O O . MET A 1 148 ? 4.791 3.590 -6.596 1.00 12.21 147 MET A O 1
ATOM 1296 N N . TYR A 1 149 ? 6.373 5.203 -6.764 1.00 10.13 148 TYR A N 1
ATOM 1297 C CA . TYR A 1 149 ? 5.863 5.874 -7.944 1.00 10.11 148 TYR A CA 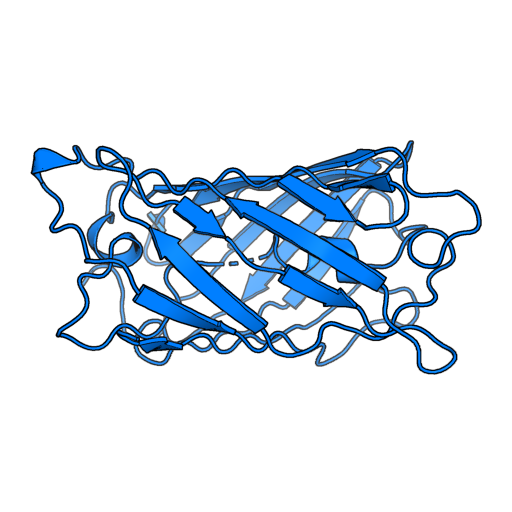1
ATOM 1298 C C . TYR A 1 149 ? 6.910 5.805 -9.038 1.00 10.30 148 TYR A C 1
ATOM 1299 O O . TYR A 1 149 ? 7.966 6.412 -8.930 1.00 11.08 148 TYR A O 1
ATOM 1308 N N . PRO A 1 150 ? 6.624 5.086 -10.142 1.00 10.84 149 PRO A N 1
ATOM 1309 C CA . PRO A 1 150 ? 7.529 5.203 -11.291 1.00 12.31 149 PRO A CA 1
ATOM 1310 C C . PRO A 1 150 ? 7.566 6.650 -11.783 1.00 12.88 149 PRO A C 1
ATOM 1311 O O . PRO A 1 150 ? 6.546 7.339 -11.816 1.00 17.63 149 PRO A O 1
ATOM 1315 N N . ALA A 1 151 ? 8.761 7.119 -12.153 1.00 12.17 150 ALA A N 1
ATOM 1316 C CA . ALA A 1 151 ? 9.107 8.570 -12.291 1.00 16.74 150 ALA A CA 1
ATOM 1317 C C . ALA A 1 151 ? 10.126 8.651 -13.420 1.00 15.81 150 ALA A C 1
ATOM 1318 O O . ALA A 1 151 ? 11.252 8.660 -13.108 1.00 16.55 150 ALA A O 1
ATOM 1320 N N . ASP A 1 152 ? 9.715 8.740 -14.701 1.00 15.75 151 ASP A N 1
ATOM 1321 C CA . ASP A 1 152 ? 10.668 9.034 -15.806 1.00 15.83 151 ASP A CA 1
ATOM 1322 C C . ASP A 1 152 ? 11.905 8.133 -15.715 1.00 16.23 151 ASP A C 1
ATOM 1323 O O . ASP A 1 152 ? 13.024 8.622 -15.808 1.00 20.09 151 ASP A O 1
ATOM 1328 N N . GLY A 1 153 ? 11.749 6.851 -15.534 1.00 15.99 152 GLY A N 1
ATOM 1329 C CA . GLY A 1 153 ? 12.876 5.930 -15.526 1.00 14.71 152 GLY A CA 1
ATOM 1330 C C . GLY A 1 153 ? 13.482 5.639 -14.181 1.00 13.69 152 GLY A C 1
ATOM 1331 O O . GLY A 1 153 ? 14.277 4.693 -14.067 1.00 14.57 152 GLY A O 1
ATOM 1332 N N . GLY A 1 154 ? 13.174 6.453 -13.202 1.00 14.17 153 GLY A N 1
ATOM 1333 C CA . GLY A 1 154 ? 13.492 6.171 -11.801 1.00 15.89 153 GLY A CA 1
ATOM 1334 C C . GLY A 1 154 ? 12.261 5.790 -11.036 1.00 11.59 153 GLY A C 1
ATOM 1335 O O . GLY A 1 154 ? 11.170 5.731 -11.587 1.00 12.09 153 GLY A O 1
ATOM 1336 N N A LEU A 1 155 ? 12.448 5.579 -9.750 0.50 10.29 154 LEU A N 1
ATOM 1337 N N B LEU A 1 155 ? 12.443 5.505 -9.744 0.50 10.29 154 LEU A N 1
ATOM 1338 C CA A LEU A 1 155 ? 11.318 5.252 -8.879 0.50 10.49 154 LEU A CA 1
ATOM 1339 C CA B LEU A 1 155 ? 11.295 5.316 -8.823 0.50 9.87 154 LEU A CA 1
ATOM 1340 C C A LEU A 1 155 ? 11.389 6.213 -7.697 0.50 11.09 154 LEU A C 1
ATOM 1341 C C B LEU A 1 155 ? 11.401 6.352 -7.754 0.50 10.52 154 LEU A C 1
ATOM 1342 O O A LEU A 1 155 ? 12.461 6.462 -7.212 0.50 16.50 154 LEU A O 1
ATOM 1343 O O B LEU A 1 155 ? 12.453 6.549 -7.233 0.50 16.67 154 LEU A O 1
ATOM 1352 N N . GLU A 1 156 ? 10.271 6.798 -7.299 1.00 10.22 155 GLU A N 1
ATOM 1353 C CA . GLU A 1 156 ? 10.211 7.624 -6.116 1.00 10.17 155 GLU A CA 1
ATOM 1354 C C . GLU A 1 156 ? 9.472 6.870 -5.058 1.00 10.95 155 GLU A C 1
ATOM 1355 O O . GLU A 1 156 ? 8.574 6.072 -5.306 1.00 15.04 155 GLU A O 1
ATOM 1361 N N . GLY A 1 157 ? 9.819 7.131 -3.796 1.00 9.47 156 GLY A N 1
ATOM 1362 C CA . GLY A 1 157 ? 9.058 6.621 -2.669 1.00 9.77 156 GLY A CA 1
ATOM 1363 C C . GLY A 1 157 ? 8.607 7.755 -1.767 1.00 9.19 156 GLY A C 1
ATOM 1364 O O . GLY A 1 157 ? 9.352 8.716 -1.544 1.00 10.71 156 GLY A O 1
ATOM 1365 N N . ALA A 1 158 ? 7.419 7.605 -1.217 1.00 10.25 157 ALA A N 1
ATOM 1366 C CA . ALA A 1 158 ? 6.859 8.575 -0.299 1.00 10.52 157 ALA A CA 1
ATOM 1367 C C . ALA A 1 158 ? 6.243 7.806 0.869 1.00 11.46 157 ALA A C 1
ATOM 1368 O O . ALA A 1 158 ? 5.486 6.828 0.667 1.00 13.28 157 ALA A O 1
ATOM 1370 N N A CYS A 1 159 ? 6.596 8.185 2.097 0.66 13.61 158 CYS A N 1
ATOM 1371 N N B CYS A 1 159 ? 6.423 8.373 2.043 0.34 14.41 158 CYS A N 1
ATOM 1372 C CA A CYS A 1 159 ? 6.287 7.453 3.356 0.66 14.00 158 CYS A CA 1
ATOM 1373 C CA B CYS A 1 159 ? 5.488 8.101 3.140 0.34 12.95 158 CYS A CA 1
ATOM 1374 C C A CYS A 1 159 ? 6.128 8.560 4.501 0.66 39.38 158 CYS A C 1
ATOM 1375 C C B CYS A 1 159 ? 5.908 8.957 4.334 0.34 27.20 158 CYS A C 1
ATOM 1376 O O A CYS A 1 159 ? 6.943 9.417 4.768 0.66 65.39 158 CYS A O 1
ATOM 1377 O O B CYS A 1 159 ? 6.811 9.810 4.352 0.34 41.96 158 CYS A O 1
ATOM 1382 N N . ASP A 1 160 ? 5.104 8.435 5.321 1.00 18.98 159 ASP A N 1
ATOM 1383 C CA . ASP A 1 160 ? 5.150 9.063 6.638 1.00 14.92 159 ASP A CA 1
ATOM 1384 C C . ASP A 1 160 ? 5.479 7.966 7.621 1.00 13.81 159 ASP A C 1
ATOM 1385 O O . ASP A 1 160 ? 4.954 6.889 7.528 1.00 17.89 159 ASP A O 1
ATOM 1390 N N . MET A 1 161 ? 6.364 8.271 8.551 1.00 12.25 160 MET A N 1
ATOM 1391 C CA . MET A 1 161 ? 6.777 7.362 9.620 1.00 12.03 160 MET A CA 1
ATOM 1392 C C . MET A 1 161 ? 6.536 7.997 10.960 1.00 11.31 160 MET A C 1
ATOM 1393 O O . MET A 1 161 ? 6.426 9.225 11.110 1.00 14.44 160 MET A O 1
ATOM 1398 N N . ALA A 1 162 ? 6.405 7.165 11.972 1.00 12.33 161 ALA A N 1
ATOM 1399 C CA . ALA A 1 162 ? 6.093 7.572 13.361 1.00 12.71 161 ALA A CA 1
ATOM 1400 C C . ALA A 1 162 ? 7.147 7.016 14.292 1.00 11.80 161 ALA A C 1
ATOM 1401 O O . ALA A 1 162 ? 7.297 5.787 14.398 1.00 12.57 161 ALA A O 1
ATOM 1403 N N . LEU A 1 163 ? 7.875 7.908 14.951 1.00 11.96 162 LEU A N 1
ATOM 1404 C CA . LEU A 1 163 ? 8.924 7.561 15.898 1.00 11.96 162 LEU A CA 1
ATOM 1405 C C . LEU A 1 163 ? 8.297 7.557 17.278 1.00 11.99 162 LEU A C 1
ATOM 1406 O O . LEU A 1 163 ? 7.775 8.586 17.732 1.00 13.08 162 LEU A O 1
ATOM 1411 N N A LYS A 1 164 ? 8.304 6.428 17.970 0.50 12.90 163 LYS A N 1
ATOM 1412 N N B LYS A 1 164 ? 8.316 6.427 17.972 0.50 12.94 163 LYS A N 1
ATOM 1413 C CA A LYS A 1 164 ? 7.753 6.347 19.317 0.50 12.74 163 LYS A CA 1
ATOM 1414 C CA B LYS A 1 164 ? 7.757 6.337 19.318 0.50 12.80 163 LYS A CA 1
ATOM 1415 C C A LYS A 1 164 ? 8.602 7.175 20.267 0.50 12.05 163 LYS A C 1
ATOM 1416 C C B LYS A 1 164 ? 8.600 7.173 20.269 0.50 12.05 163 LYS A C 1
ATOM 1417 O O A LYS A 1 164 ? 9.828 7.170 20.174 0.50 12.44 163 LYS A O 1
ATOM 1418 O O B LYS A 1 164 ? 9.823 7.171 20.184 0.50 12.48 163 LYS A O 1
ATOM 1429 N N . LEU A 1 165 ? 7.939 7.830 21.218 1.00 12.74 164 LEU A N 1
ATOM 1430 C CA . LEU A 1 165 ? 8.608 8.687 22.202 1.00 12.90 164 LEU A CA 1
ATOM 1431 C C . LEU A 1 165 ? 8.382 8.154 23.605 1.00 13.78 164 LEU A C 1
ATOM 1432 O O . LEU A 1 165 ? 7.297 7.680 23.929 1.00 15.19 164 LEU A O 1
ATOM 1437 N N . VAL A 1 166 ? 9.381 8.404 24.438 1.00 16.14 165 VAL A N 1
ATOM 1438 C CA . VAL A 1 166 ? 9.204 8.210 25.900 1.00 18.07 165 VAL A CA 1
ATOM 1439 C C . VAL A 1 166 ? 8.042 9.116 26.294 1.00 21.08 165 VAL A C 1
ATOM 1440 O O . VAL A 1 166 ? 8.062 10.292 25.904 1.00 24.09 165 VAL A O 1
ATOM 1444 N N . GLY A 1 167 ? 7.057 8.556 26.984 1.00 22.28 166 GLY A N 1
ATOM 1445 C CA . GLY A 1 167 ? 5.858 9.314 27.378 1.00 25.99 166 GLY A CA 1
ATOM 1446 C C . GLY A 1 167 ? 4.629 8.816 26.665 1.00 26.38 166 GLY A C 1
ATOM 1447 O O . GLY A 1 167 ? 3.549 9.202 27.039 1.00 36.83 166 GLY A O 1
ATOM 1448 N N . GLY A 1 168 ? 4.818 8.083 25.571 1.00 26.58 167 GLY A N 1
ATOM 1449 C CA . GLY A 1 168 ? 3.700 7.502 24.810 1.00 34.54 167 GLY A CA 1
ATOM 1450 C C . GLY A 1 168 ? 3.352 8.272 23.540 1.00 39.06 167 GLY A C 1
ATOM 1451 O O . GLY A 1 168 ? 2.502 7.825 22.803 1.00 61.18 167 GLY A O 1
ATOM 1452 N N . GLY A 1 169 ? 3.942 9.425 23.334 1.00 34.49 168 GLY A N 1
ATOM 1453 C CA . GLY A 1 169 ? 3.581 10.091 22.055 1.00 30.24 168 GLY A CA 1
ATOM 1454 C C . GLY A 1 169 ? 4.378 9.537 20.845 1.00 19.36 168 GLY A C 1
ATOM 1455 O O . GLY A 1 169 ? 5.043 8.496 20.911 1.00 17.83 168 GLY A O 1
ATOM 1456 N N . HIS A 1 170 ? 4.317 10.281 19.756 1.00 18.06 169 HIS A N 1
ATOM 1457 C CA . HIS A 1 170 ? 5.068 9.998 18.538 1.00 15.64 169 HIS A CA 1
ATOM 1458 C C . HIS A 1 170 ? 5.609 11.317 17.993 1.00 15.71 169 HIS A C 1
ATOM 1459 O O . HIS A 1 170 ? 4.978 12.336 18.130 1.00 17.77 169 HIS A O 1
ATOM 1466 N N . LEU A 1 171 ? 6.727 11.219 17.310 1.00 13.61 170 LEU A N 1
ATOM 1467 C CA . LEU A 1 171 ? 7.268 12.251 16.452 1.00 14.62 170 LEU A CA 1
ATOM 1468 C C . LEU A 1 171 ? 7.112 11.774 15.017 1.00 12.55 170 LEU A C 1
ATOM 1469 O O . LEU A 1 171 ? 7.645 10.740 14.636 1.00 13.91 170 LEU A O 1
ATOM 1474 N N . ILE A 1 172 ? 6.357 12.583 14.246 1.00 13.33 171 ILE A N 1
ATOM 1475 C CA . ILE A 1 172 ? 6.044 12.194 12.858 1.00 13.72 171 ILE A CA 1
ATOM 1476 C C . ILE A 1 172 ? 7.103 12.784 11.925 1.00 12.76 171 ILE A C 1
ATOM 1477 O O . ILE A 1 172 ? 7.613 13.890 12.163 1.00 13.82 171 ILE A O 1
ATOM 1482 N N . CYS A 1 173 ? 7.438 12.020 10.899 1.00 12.00 172 CYS A N 1
ATOM 1483 C CA . CYS A 1 173 ? 8.308 12.537 9.848 1.00 11.04 172 CYS A CA 1
ATOM 1484 C C . CYS A 1 173 ? 7.777 12.065 8.511 1.00 11.35 172 CYS A C 1
ATOM 1485 O O . CYS A 1 173 ? 7.006 11.112 8.400 1.00 13.54 172 CYS A O 1
ATOM 1488 N N . ASN A 1 174 ? 8.219 12.780 7.479 1.00 11.73 173 ASN A N 1
ATOM 1489 C CA . ASN A 1 174 ? 7.927 12.488 6.088 1.00 12.23 173 ASN A CA 1
ATOM 1490 C C . ASN A 1 174 ? 9.214 12.080 5.370 1.00 10.39 173 ASN A C 1
ATOM 1491 O O . ASN A 1 174 ? 10.206 12.771 5.520 1.00 10.48 173 ASN A O 1
ATOM 1496 N N . LEU A 1 175 ? 9.115 11.074 4.543 1.00 11.00 174 LEU A N 1
ATOM 1497 C CA . LEU A 1 175 ? 10.215 10.618 3.704 1.00 10.77 174 LEU A CA 1
ATOM 1498 C C . LEU A 1 175 ? 9.855 10.845 2.235 1.00 10.73 174 LEU A C 1
ATOM 1499 O O . LEU A 1 175 ? 8.797 10.405 1.782 1.00 12.66 174 LEU A O 1
ATOM 1504 N N . GLU A 1 176 ? 10.780 11.451 1.507 1.00 9.52 175 GLU A N 1
ATOM 1505 C CA . GLU A 1 176 ? 10.729 11.549 0.045 1.00 9.05 175 GLU A CA 1
ATOM 1506 C C . GLU A 1 176 ? 12.033 10.997 -0.465 1.00 8.51 175 GLU A C 1
ATOM 1507 O O . GLU A 1 176 ? 13.089 11.526 -0.121 1.00 9.12 175 GLU A O 1
ATOM 1513 N N . THR A 1 177 ? 11.956 9.972 -1.293 1.00 8.91 176 THR A N 1
ATOM 1514 C CA . THR A 1 177 ? 13.149 9.303 -1.803 1.00 8.97 176 THR A CA 1
ATOM 1515 C C . THR A 1 177 ? 13.114 9.235 -3.316 1.00 9.29 176 THR A C 1
ATOM 1516 O O . THR A 1 177 ? 12.022 8.998 -3.899 1.00 10.24 176 THR A O 1
ATOM 1520 N N A THR A 1 178 ? 14.263 9.357 -3.941 0.50 9.33 177 THR A N 1
ATOM 1521 N N B THR A 1 178 ? 14.257 9.371 -3.950 0.50 9.34 177 THR A N 1
ATOM 1522 C CA A THR A 1 178 ? 14.486 9.056 -5.361 0.50 9.50 177 THR A CA 1
ATOM 1523 C CA B THR A 1 178 ? 14.418 9.008 -5.363 0.50 9.65 177 THR A CA 1
ATOM 1524 C C A THR A 1 178 ? 15.411 7.882 -5.465 0.50 9.13 177 THR A C 1
ATOM 1525 C C B THR A 1 178 ? 15.401 7.881 -5.467 0.50 9.15 177 THR A C 1
ATOM 1526 O O A THR A 1 178 ? 16.486 7.883 -4.877 0.50 11.55 177 THR A O 1
ATOM 1527 O O B THR A 1 178 ? 16.481 7.893 -4.875 0.50 11.59 177 THR A O 1
ATOM 1534 N N . TYR A 1 179 ? 15.009 6.861 -6.190 1.00 8.90 178 TYR A N 1
ATOM 1535 C CA . TYR A 1 179 ? 15.791 5.644 -6.456 1.00 9.05 178 TYR A CA 1
ATOM 1536 C C . TYR A 1 179 ? 16.149 5.655 -7.931 1.00 9.55 178 TYR A C 1
ATOM 1537 O O . TYR A 1 179 ? 15.263 5.803 -8.786 1.00 10.65 178 TYR A O 1
ATOM 1546 N N A ARG A 1 180 ? 17.442 5.527 -8.232 0.50 9.74 179 ARG A N 1
ATOM 1547 N N B ARG A 1 180 ? 17.442 5.526 -8.232 0.50 9.75 179 ARG A N 1
ATOM 1548 C CA A ARG A 1 180 ? 17.928 5.660 -9.627 0.50 9.89 179 ARG A CA 1
ATOM 1549 C CA B ARG A 1 180 ? 17.926 5.662 -9.628 0.50 9.91 179 ARG A CA 1
ATOM 1550 C C A ARG A 1 180 ? 18.780 4.457 -9.967 0.50 10.16 179 ARG A C 1
ATOM 1551 C C B ARG A 1 180 ? 18.781 4.459 -9.967 0.50 10.16 179 ARG A C 1
ATOM 1552 O O A ARG A 1 180 ? 19.722 4.110 -9.239 0.50 11.61 179 ARG A O 1
ATOM 1553 O O B ARG A 1 180 ? 19.716 4.106 -9.235 0.50 11.62 179 ARG A O 1
ATOM 1568 N N . SER A 1 181 ? 18.479 3.792 -11.066 1.00 10.25 180 SER A N 1
ATOM 1569 C CA . SER A 1 181 ? 19.250 2.668 -11.506 1.00 10.54 180 SER A CA 1
ATOM 1570 C C . SER A 1 181 ? 20.497 3.135 -12.226 1.00 11.59 180 SER A C 1
ATOM 1571 O O . SER A 1 181 ? 20.481 4.129 -12.934 1.00 12.89 180 SER A O 1
ATOM 1574 N N . LYS A 1 182 ? 21.561 2.334 -12.147 1.00 12.37 181 LYS A N 1
ATOM 1575 C CA . LYS A 1 182 ? 22.744 2.530 -13.023 1.00 13.30 181 LYS A CA 1
ATOM 1576 C C . LYS A 1 182 ? 22.653 1.735 -14.315 1.00 14.75 181 LYS A C 1
ATOM 1577 O O . LYS A 1 182 ? 23.463 1.931 -15.171 1.00 17.72 181 LYS A O 1
ATOM 1583 N N . LYS A 1 183 ? 21.593 0.992 -14.499 1.00 14.63 182 LYS A N 1
ATOM 1584 C CA . LYS A 1 183 ? 21.280 0.437 -15.837 1.00 17.45 182 LYS A CA 1
ATOM 1585 C C . LYS A 1 183 ? 20.523 1.536 -16.590 1.00 18.84 182 LYS A C 1
ATOM 1586 O O . LYS A 1 183 ? 19.727 2.245 -16.001 1.00 20.11 182 LYS A O 1
ATOM 1592 N N . PRO A 1 184 ? 20.639 1.573 -17.933 1.00 22.52 183 PRO A N 1
ATOM 1593 C CA . PRO A 1 184 ? 19.810 2.436 -18.769 1.00 25.45 183 PRO A CA 1
ATOM 1594 C C . PRO A 1 184 ? 18.332 2.114 -18.519 1.00 20.74 183 PRO A C 1
ATOM 1595 O O . PRO A 1 184 ? 17.982 0.921 -18.492 1.00 19.94 183 PRO A O 1
ATOM 1599 N N . ALA A 1 185 ? 17.490 3.120 -18.303 1.00 24.92 184 ALA A N 1
ATOM 1600 C CA . ALA A 1 185 ? 16.065 2.859 -17.980 1.00 25.53 184 ALA A CA 1
ATOM 1601 C C . ALA A 1 185 ? 15.380 2.043 -19.087 1.00 22.87 184 ALA A C 1
ATOM 1602 O O . ALA A 1 185 ? 14.456 1.327 -18.804 1.00 23.82 184 ALA A O 1
ATOM 1604 N N . THR A 1 186 ? 15.833 2.197 -20.312 1.00 21.66 185 THR A N 1
ATOM 1605 C CA . THR A 1 186 ? 15.206 1.504 -21.449 1.00 21.61 185 THR A CA 1
ATOM 1606 C C . THR A 1 186 ? 15.398 -0.018 -21.273 1.00 20.56 185 THR A C 1
ATOM 1607 O O . THR A 1 186 ? 14.721 -0.785 -21.943 1.00 22.79 185 THR A O 1
ATOM 1611 N N . ASN A 1 187 ? 16.318 -0.477 -20.416 1.00 18.86 186 ASN A N 1
ATOM 1612 C CA . ASN A 1 187 ? 16.638 -1.912 -20.227 1.00 18.30 186 ASN A CA 1
ATOM 1613 C C . ASN A 1 187 ? 15.891 -2.496 -19.007 1.00 16.31 186 ASN A C 1
ATOM 1614 O O . ASN A 1 187 ? 16.051 -3.679 -18.693 1.00 18.65 186 ASN A O 1
ATOM 1619 N N . LEU A 1 188 ? 15.095 -1.665 -18.324 1.00 17.48 187 LEU A N 1
ATOM 1620 C CA . LEU A 1 188 ? 14.367 -2.043 -17.111 1.00 15.59 187 LEU A CA 1
ATOM 1621 C C . LEU A 1 188 ? 12.896 -2.161 -17.420 1.00 15.89 187 LEU A C 1
ATOM 1622 O O . LEU A 1 188 ? 12.327 -1.328 -18.155 1.00 17.37 187 LEU A O 1
ATOM 1627 N N A LYS A 1 189 ? 12.257 -3.122 -16.788 0.50 14.44 188 LYS A N 1
ATOM 1628 N N B LYS A 1 189 ? 12.265 -3.114 -16.779 0.50 14.44 188 LYS A N 1
ATOM 1629 C CA A LYS A 1 189 ? 10.790 -3.146 -16.733 0.50 13.83 188 LYS A CA 1
ATOM 1630 C CA B LYS A 1 189 ? 10.803 -3.138 -16.744 0.50 13.87 188 LYS A CA 1
ATOM 1631 C C A LYS A 1 189 ? 10.370 -2.308 -15.533 0.50 13.35 188 LYS A C 1
ATOM 1632 C C B LYS A 1 189 ? 10.364 -2.316 -15.539 0.50 13.40 188 LYS A C 1
ATOM 1633 O O A LYS A 1 189 ? 10.671 -2.669 -14.384 0.50 13.43 188 LYS A O 1
ATOM 1634 O O B LYS A 1 189 ? 10.644 -2.699 -14.394 0.50 13.70 188 LYS A O 1
ATOM 1645 N N . MET A 1 190 ? 9.649 -1.227 -15.789 1.00 13.51 189 MET A N 1
ATOM 1646 C CA . MET A 1 190 ? 9.181 -0.382 -14.687 1.00 13.34 189 MET A CA 1
ATOM 1647 C C . MET A 1 190 ? 7.923 -1.005 -14.096 1.00 13.11 189 MET A C 1
ATOM 1648 O O . MET A 1 190 ? 7.031 -1.491 -14.825 1.00 15.17 189 MET A O 1
ATOM 1653 N N . PRO A 1 191 ? 7.794 -0.970 -12.776 1.00 13.31 190 PRO A N 1
ATOM 1654 C CA . PRO A 1 191 ? 6.547 -1.341 -12.114 1.00 13.68 190 PRO A CA 1
ATOM 1655 C C . PRO A 1 191 ? 5.502 -0.244 -12.300 1.00 14.07 190 PRO A C 1
ATOM 1656 O O . PRO A 1 191 ? 5.844 0.870 -12.714 1.00 14.93 190 PRO A O 1
ATOM 1660 N N . GLY A 1 192 ? 4.253 -0.584 -12.003 1.00 14.32 191 GLY A N 1
ATOM 1661 C CA . GLY A 1 192 ? 3.247 0.431 -11.720 1.00 14.10 191 GLY A CA 1
ATOM 1662 C C . GLY A 1 192 ? 3.475 1.030 -10.352 1.00 12.75 191 GLY A C 1
ATOM 1663 O O . GLY A 1 192 ? 4.391 0.655 -9.617 1.00 13.01 191 GLY A O 1
ATOM 1664 N N . VAL A 1 193 ? 2.546 1.874 -9.934 1.00 12.83 192 VAL A N 1
ATOM 1665 C CA . VAL A 1 193 ? 2.516 2.371 -8.549 1.00 12.19 192 VAL A CA 1
ATOM 1666 C C . VAL A 1 193 ? 2.290 1.186 -7.638 1.00 12.23 192 VAL A C 1
ATOM 1667 O O . VAL A 1 193 ? 1.417 0.327 -7.891 1.00 14.61 192 VAL A O 1
ATOM 1671 N N . TYR A 1 194 ? 3.040 1.079 -6.552 1.00 12.07 193 TYR A N 1
ATOM 1672 C CA . TYR A 1 194 ? 2.854 -0.056 -5.646 1.00 12.26 193 TYR A CA 1
ATOM 1673 C C . TYR A 1 194 ? 3.259 0.388 -4.224 1.00 11.43 193 TYR A C 1
ATOM 1674 O O . TYR A 1 194 ? 3.758 1.444 -3.999 1.00 12.93 193 TYR A O 1
ATOM 1683 N N . ASN A 1 195 ? 3.000 -0.521 -3.288 1.00 12.51 194 ASN A N 1
ATOM 1684 C CA . ASN A 1 195 ? 3.288 -0.260 -1.860 1.00 12.36 194 ASN A CA 1
ATOM 1685 C C . ASN A 1 195 ? 4.305 -1.254 -1.304 1.00 12.31 194 ASN A C 1
ATOM 1686 O O . ASN A 1 195 ? 4.298 -2.425 -1.704 1.00 13.35 194 ASN A O 1
ATOM 1691 N N . VAL A 1 196 ? 5.159 -0.751 -0.414 1.00 12.15 195 VAL A N 1
ATOM 1692 C CA . VAL A 1 196 ? 6.056 -1.623 0.360 1.00 11.51 195 VAL A CA 1
ATOM 1693 C C . VAL A 1 196 ? 5.744 -1.484 1.817 1.00 11.67 195 VAL A C 1
ATOM 1694 O O . VAL A 1 196 ? 5.833 -0.390 2.400 1.00 12.08 195 VAL A O 1
ATOM 1698 N N . ASP A 1 197 ? 5.328 -2.580 2.466 1.00 11.97 196 ASP A N 1
ATOM 1699 C CA . ASP A 1 197 ? 5.093 -2.604 3.907 1.00 12.95 196 ASP A CA 1
ATOM 1700 C C . ASP A 1 197 ? 6.391 -2.994 4.571 1.00 11.68 196 ASP A C 1
ATOM 1701 O O . ASP A 1 197 ? 6.984 -4.029 4.298 1.00 13.98 196 ASP A O 1
ATOM 1706 N N . HIS A 1 198 ? 6.842 -2.095 5.449 1.00 12.26 197 HIS A N 1
ATOM 1707 C CA . HIS A 1 198 ? 8.158 -2.195 6.141 1.00 12.65 197 HIS A CA 1
ATOM 1708 C C . HIS A 1 198 ? 7.950 -2.368 7.628 1.00 12.64 197 HIS A C 1
ATOM 1709 O O . HIS A 1 198 ? 7.095 -1.683 8.235 1.00 15.33 197 HIS A O 1
ATOM 1716 N N A ARG A 1 199 ? 8.881 -3.102 8.244 0.50 12.81 198 ARG A N 1
ATOM 1717 N N B ARG A 1 199 ? 8.848 -3.138 8.228 0.50 12.79 198 ARG A N 1
ATOM 1718 C CA A ARG A 1 199 ? 8.899 -3.368 9.708 0.50 15.02 198 ARG A CA 1
ATOM 1719 C CA B ARG A 1 199 ? 8.904 -3.291 9.697 0.50 14.71 198 ARG A CA 1
ATOM 1720 C C A ARG A 1 199 ? 10.369 -3.370 10.138 0.50 15.53 198 ARG A C 1
ATOM 1721 C C B ARG A 1 199 ? 10.389 -3.331 10.069 0.50 16.54 198 ARG A C 1
ATOM 1722 O O A ARG A 1 199 ? 11.046 -4.392 9.910 0.50 24.56 198 ARG A O 1
ATOM 1723 O O B ARG A 1 199 ? 10.997 -4.383 9.768 0.50 23.42 198 ARG A O 1
ATOM 1738 N N A LEU A 1 200 ? 10.841 -2.269 10.732 0.66 14.67 199 LEU A N 1
ATOM 1739 N N B LEU A 1 200 ? 10.886 -2.230 10.651 0.34 14.75 199 LEU A N 1
ATOM 1740 C CA A LEU A 1 200 ? 12.244 -2.171 11.079 0.66 16.18 199 LEU A CA 1
ATOM 1741 C CA B LEU A 1 200 ? 12.278 -2.029 11.127 0.34 16.47 199 LEU A CA 1
ATOM 1742 C C A LEU A 1 200 ? 12.319 -2.191 12.596 0.66 14.34 199 LEU A C 1
ATOM 1743 C C B LEU A 1 200 ? 12.228 -2.242 12.634 0.34 14.48 199 LEU A C 1
ATOM 1744 O O A LEU A 1 200 ? 11.639 -1.417 13.243 0.66 16.08 199 LEU A O 1
ATOM 1745 O O B LEU A 1 200 ? 11.641 -1.397 13.305 0.34 16.10 199 LEU A O 1
ATOM 1754 N N . GLU A 1 201 ? 13.002 -3.193 13.136 1.00 14.20 200 GLU A N 1
ATOM 1755 C CA . GLU A 1 201 ? 13.013 -3.518 14.536 1.00 14.66 200 GLU A CA 1
ATOM 1756 C C . GLU A 1 201 ? 14.432 -3.565 15.047 1.00 12.93 200 GLU A C 1
ATOM 1757 O O . GLU A 1 201 ? 15.344 -4.161 14.495 1.00 15.89 200 GLU A O 1
ATOM 1763 N N . ARG A 1 202 ? 14.578 -2.916 16.220 1.00 14.45 201 ARG A N 1
ATOM 1764 C CA . ARG A 1 202 ? 15.803 -2.960 17.015 1.00 15.17 201 ARG A CA 1
ATOM 1765 C C . ARG A 1 202 ? 15.842 -4.319 17.739 1.00 14.94 201 ARG A C 1
ATOM 1766 O O . ARG A 1 202 ? 14.896 -4.628 18.486 1.00 17.93 201 ARG A O 1
ATOM 1774 N N . ILE A 1 203 ? 16.880 -5.101 17.564 1.00 14.87 202 ILE A N 1
ATOM 1775 C CA . ILE A 1 203 ? 17.057 -6.429 18.124 1.00 17.30 202 ILE A CA 1
ATOM 1776 C C . ILE A 1 203 ? 17.914 -6.382 19.398 1.00 16.23 202 ILE A C 1
ATOM 1777 O O . ILE A 1 203 ? 17.619 -7.048 20.398 1.00 20.89 202 ILE A O 1
ATOM 1782 N N A LYS A 1 204 ? 19.070 -5.743 19.333 0.50 15.55 203 LYS A N 1
ATOM 1783 N N B LYS A 1 204 ? 18.969 -5.603 19.349 0.50 16.12 203 LYS A N 1
ATOM 1784 C CA A LYS A 1 204 ? 20.031 -5.663 20.458 0.50 18.07 203 LYS A CA 1
ATOM 1785 C CA B LYS A 1 204 ? 20.020 -5.615 20.368 0.50 17.54 203 LYS A CA 1
ATOM 1786 C C A LYS A 1 204 ? 20.782 -4.345 20.336 0.50 14.93 203 LYS A C 1
ATOM 1787 C C B LYS A 1 204 ? 20.779 -4.309 20.317 0.50 14.83 203 LYS A C 1
ATOM 1788 O O A LYS A 1 204 ? 20.897 -3.756 19.248 0.50 15.00 203 LYS A O 1
ATOM 1789 O O B LYS A 1 204 ? 20.933 -3.730 19.239 0.50 15.04 203 LYS A O 1
ATOM 1800 N N . GLU A 1 205 ? 21.333 -3.880 21.438 1.00 14.60 204 GLU A N 1
ATOM 1801 C CA . GLU A 1 205 ? 22.158 -2.698 21.438 1.00 14.05 204 GLU A CA 1
ATOM 1802 C C . GLU A 1 205 ? 23.087 -2.709 22.621 1.00 13.49 204 GLU A C 1
ATOM 1803 O O . GLU A 1 205 ? 22.714 -3.211 23.726 1.00 14.51 204 GLU A O 1
ATOM 1809 N N . ALA A 1 206 ? 24.263 -2.191 22.427 1.00 13.10 205 ALA A N 1
ATOM 1810 C CA . ALA A 1 206 ? 25.045 -1.677 23.546 1.00 12.90 205 ALA A CA 1
ATOM 1811 C C . ALA A 1 206 ? 24.232 -0.620 24.289 1.00 14.04 205 ALA A C 1
ATOM 1812 O O . ALA A 1 206 ? 23.442 0.105 23.674 1.00 14.83 205 ALA A O 1
ATOM 1814 N N . ASP A 1 207 ? 24.488 -0.460 25.574 1.00 14.48 206 ASP A N 1
ATOM 1815 C CA . ASP A 1 207 ? 23.794 0.571 26.355 1.00 16.13 206 ASP A CA 1
ATOM 1816 C C . ASP A 1 207 ? 23.904 1.940 25.710 1.00 15.47 206 ASP A C 1
ATOM 1817 O O . ASP A 1 207 ? 22.966 2.721 25.782 1.00 18.80 206 ASP A O 1
ATOM 1822 N N . ASP A 1 208 ? 25.054 2.239 25.114 1.00 13.48 207 ASP A N 1
ATOM 1823 C CA . ASP A 1 208 ? 25.289 3.574 24.525 1.00 14.60 207 ASP A CA 1
ATOM 1824 C C . ASP A 1 208 ? 25.017 3.626 22.999 1.00 13.17 207 ASP A C 1
ATOM 1825 O O . ASP A 1 208 ? 25.380 4.604 22.356 1.00 13.08 207 ASP A O 1
ATOM 1830 N N . GLU A 1 209 ? 24.390 2.583 22.445 1.00 12.55 208 GLU A N 1
ATOM 1831 C CA . GLU A 1 209 ? 24.019 2.499 21.027 1.00 11.89 208 GLU A CA 1
ATOM 1832 C C . GLU A 1 209 ? 25.229 2.478 20.084 1.00 11.44 208 GLU A C 1
ATOM 1833 O O . GLU A 1 209 ? 25.022 2.622 18.878 1.00 12.40 208 GLU A O 1
ATOM 1839 N N . THR A 1 210 ? 26.419 2.167 20.575 1.00 11.41 209 THR A N 1
ATOM 1840 C CA . THR A 1 210 ? 27.579 2.076 19.704 1.00 11.29 209 THR A CA 1
ATOM 1841 C C . THR A 1 210 ? 27.684 0.746 18.986 1.00 10.42 209 THR A C 1
ATOM 1842 O O . THR A 1 210 ? 28.529 0.585 18.109 1.00 11.53 209 THR A O 1
ATOM 1846 N N . TYR A 1 211 ? 26.854 -0.203 19.381 1.00 10.85 210 TYR A N 1
ATOM 1847 C CA . TYR A 1 211 ? 26.631 -1.472 18.666 1.00 10.62 210 TYR A CA 1
ATOM 1848 C C . TYR A 1 211 ? 25.123 -1.623 18.594 1.00 11.53 210 TYR A C 1
ATOM 1849 O O . TYR A 1 211 ? 24.466 -1.503 19.626 1.00 12.09 210 TYR A O 1
ATOM 1858 N N . VAL A 1 212 ? 24.597 -1.907 17.411 1.00 10.77 211 VAL A N 1
ATOM 1859 C CA . VAL A 1 212 ? 23.165 -2.084 17.206 1.00 10.69 211 VAL A CA 1
ATOM 1860 C C . VAL A 1 212 ? 22.973 -3.245 16.254 1.00 10.99 211 VAL A C 1
ATOM 1861 O O . VAL A 1 212 ? 23.615 -3.289 15.202 1.00 12.53 211 VAL A O 1
ATOM 1865 N N . GLU A 1 213 ? 21.997 -4.082 16.549 1.00 11.57 212 GLU A N 1
ATOM 1866 C CA . GLU A 1 213 ? 21.516 -5.057 15.563 1.00 12.59 212 GLU A CA 1
ATOM 1867 C C . GLU A 1 213 ? 20.099 -4.659 15.184 1.00 12.51 212 GLU A C 1
ATOM 1868 O O . GLU A 1 213 ? 19.266 -4.426 16.082 1.00 14.83 212 GLU A O 1
ATOM 1874 N N A GLN A 1 214 ? 19.824 -4.537 13.910 0.50 12.05 213 GLN A N 1
ATOM 1875 N N B GLN A 1 214 ? 19.846 -4.605 13.888 0.50 12.25 213 GLN A N 1
ATOM 1876 C CA A GLN A 1 214 ? 18.429 -4.286 13.523 0.50 14.04 213 GLN A CA 1
ATOM 1877 C CA B GLN A 1 214 ? 18.604 -4.112 13.253 0.50 12.09 213 GLN A CA 1
ATOM 1878 C C A GLN A 1 214 ? 18.065 -5.205 12.370 0.50 12.55 213 GLN A C 1
ATOM 1879 C C B GLN A 1 214 ? 18.084 -5.198 12.310 0.50 12.26 213 GLN A C 1
ATOM 1880 O O A GLN A 1 214 ? 18.890 -5.632 11.548 0.50 14.20 213 GLN A O 1
ATOM 1881 O O B GLN A 1 214 ? 18.860 -5.710 11.495 0.50 14.35 213 GLN A O 1
ATOM 1892 N N . HIS A 1 215 ? 16.804 -5.516 12.388 1.00 13.23 214 HIS A N 1
ATOM 1893 C CA . HIS A 1 215 ? 16.149 -6.423 11.479 1.00 13.57 214 HIS A CA 1
ATOM 1894 C C . HIS A 1 215 ? 15.137 -5.663 10.671 1.00 12.82 214 HIS A C 1
ATOM 1895 O O . HIS A 1 215 ? 14.434 -4.817 11.241 1.00 14.99 214 HIS A O 1
ATOM 1902 N N A GLU A 1 216 ? 14.987 -5.969 9.407 0.66 12.63 215 GLU A N 1
ATOM 1903 N N B GLU A 1 216 ? 14.938 -6.065 9.438 0.34 12.96 215 GLU A N 1
ATOM 1904 C CA A GLU A 1 216 ? 13.866 -5.401 8.626 0.66 13.65 215 GLU A CA 1
ATOM 1905 C CA B GLU A 1 216 ? 14.047 -5.345 8.512 0.34 14.22 215 GLU A CA 1
ATOM 1906 C C A GLU A 1 216 ? 13.192 -6.506 7.821 0.66 13.14 215 GLU A C 1
ATOM 1907 C C B GLU A 1 216 ? 13.234 -6.430 7.751 0.34 13.39 215 GLU A C 1
ATOM 1908 O O A GLU A 1 216 ? 13.857 -7.390 7.274 0.66 14.44 215 GLU A O 1
ATOM 1909 O O B GLU A 1 216 ? 13.870 -7.371 7.238 0.34 14.51 215 GLU A O 1
ATOM 1920 N N . VAL A 1 217 ? 11.884 -6.328 7.702 1.00 16.24 216 VAL A N 1
ATOM 1921 C CA . VAL A 1 217 ? 11.030 -7.105 6.791 1.00 16.83 216 VAL A CA 1
ATOM 1922 C C . VAL A 1 217 ? 10.345 -6.094 5.891 1.00 15.12 216 VAL A C 1
ATOM 1923 O O . VAL A 1 217 ? 9.817 -5.079 6.343 1.00 20.18 216 VAL A O 1
ATOM 1927 N N . ALA A 1 218 ? 10.394 -6.378 4.613 1.00 12.36 217 ALA A N 1
ATOM 1928 C CA . ALA A 1 218 ? 9.774 -5.474 3.625 1.00 12.07 217 ALA A CA 1
ATOM 1929 C C . ALA A 1 218 ? 9.165 -6.329 2.514 1.00 11.40 217 ALA A C 1
ATOM 1930 O O . ALA A 1 218 ? 9.866 -7.150 1.896 1.00 12.74 217 ALA A O 1
ATOM 1932 N N . VAL A 1 219 ? 7.883 -6.094 2.243 1.00 11.93 218 VAL A N 1
ATOM 1933 C CA . VAL A 1 219 ? 7.117 -6.862 1.240 1.00 13.43 218 VAL A CA 1
ATOM 1934 C C . VAL A 1 219 ? 6.312 -5.921 0.347 1.00 12.85 218 VAL A C 1
ATOM 1935 O O . VAL A 1 219 ? 5.602 -5.053 0.871 1.00 14.04 218 VAL A O 1
ATOM 1939 N N . ALA A 1 220 ? 6.454 -6.053 -0.955 1.00 12.65 219 ALA A N 1
ATOM 1940 C CA . ALA A 1 220 ? 5.711 -5.231 -1.957 1.00 13.01 219 ALA A CA 1
ATOM 1941 C C . ALA A 1 220 ? 4.352 -5.840 -2.261 1.00 13.50 219 ALA A C 1
ATOM 1942 O O . ALA A 1 220 ? 4.215 -7.085 -2.328 1.00 16.18 219 ALA A O 1
ATOM 1944 N N . ARG A 1 221 ? 3.407 -4.939 -2.555 1.00 14.08 220 ARG A N 1
ATOM 1945 C CA . ARG A 1 221 ? 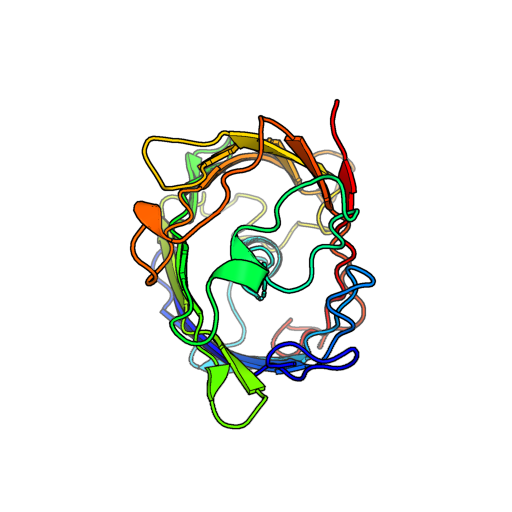2.036 -5.290 -3.050 1.00 13.86 220 ARG A CA 1
ATOM 1946 C C . ARG A 1 221 ? 1.480 -4.193 -3.896 1.00 15.61 220 ARG A C 1
ATOM 1947 O O . ARG A 1 221 ? 1.802 -3.107 -3.727 1.00 18.07 220 ARG A O 1
ATOM 1955 N N . TYR A 1 222 ? 0.577 -4.606 -4.816 1.00 18.33 221 TYR A N 1
ATOM 1956 C CA . TYR A 1 222 ? -0.184 -3.631 -5.638 1.00 20.33 221 TYR A CA 1
ATOM 1957 C C . TYR A 1 222 ? -1.347 -3.259 -4.734 1.00 33.99 221 TYR A C 1
ATOM 1958 O O . TYR A 1 222 ? -1.922 -4.162 -4.145 1.00 40.22 221 TYR A O 1
ATOM 1967 N N . SER A 1 223 ? -1.691 -1.974 -4.660 1.00 41.40 222 SER A N 1
ATOM 1968 C CA . SER A 1 223 ? -2.801 -1.447 -3.815 1.00 49.90 222 SER A CA 1
ATOM 1969 C C . SER A 1 223 ? -4.102 -2.154 -4.186 1.00 55.69 222 SER A C 1
ATOM 1970 O O . SER A 1 223 ? -4.316 -2.271 -5.385 1.00 57.62 222 SER A O 1
#

Solvent-accessible surface area: 9561 Å² total